Protein AF-A0A7C3BVQ9-F1 (afdb_monomer)

Secondary structure (DSSP, 8-state):
--HHHHHHHHHHHHHHHTTS-TTS-HHHHHHHHHHHHHHHHHHHHHHHHHHHHHHHHTT--EEEEEEETTEEEEEE-GGG--HHHHHHHHHHHHHHHHHHHHHHHHHHHHHTTTT-HHHHHHHHHHHHHHHHHHHHHHSSSTTSHHHHHHHHHHHHHHS-HHHHHHHHHHHHHHHHHHHHHHHHHHHHTS--HHHHHHHHHHHHHHHHHHHHHHHHHHS------SSSSSSSS------

Nearest PDB structures (foldseek):
  8vjl-assembly1_A  TM=6.176E-01  e=6.795E-04  Bacillus subtilis subsp. subtilis str. 168

Sequence (239 aa):
MHYTWLLAIVLITAAIITQFSTVYPLWQRAVLGAVGSALFFIAVIIREIVLAITSTRKGLKIRSITLFVFGGLHEVEPDSTTPSIELLQTILGQLFNLITAGIFTAVYFLLVNTGGILIDVLMQWLAFIWFMLTIAHFVPGFPLDAGRGFRALIWRFTGNYEKATRIAGWIGWTIGLIVTLGGVPLLVLTQEWFTGTFLIAVGLVLQNAATHGRRLVAHPKTAPEKQQAADCDTSPNAM

Structure (mmCIF, N/CA/C/O backbone):
data_AF-A0A7C3BVQ9-F1
#
_entry.id   AF-A0A7C3BVQ9-F1
#
loop_
_atom_site.group_PDB
_atom_site.id
_atom_site.type_symbol
_atom_site.label_atom_id
_atom_site.label_alt_id
_atom_site.label_comp_id
_atom_site.label_asym_id
_atom_site.label_entity_id
_atom_site.label_seq_id
_atom_site.pdbx_PDB_ins_code
_atom_site.Cartn_x
_atom_site.Cartn_y
_atom_site.Cartn_z
_atom_site.occupancy
_atom_site.B_iso_or_equiv
_atom_site.auth_seq_id
_atom_site.auth_comp_id
_atom_site.auth_asym_id
_atom_site.auth_atom_id
_atom_site.pdbx_PDB_model_num
ATOM 1 N N . MET A 1 1 ? 9.375 -17.391 7.683 1.00 52.16 1 MET A N 1
ATOM 2 C CA . MET A 1 1 ? 8.984 -16.667 6.454 1.00 52.16 1 MET A CA 1
ATOM 3 C C . MET A 1 1 ? 7.989 -17.534 5.699 1.00 52.16 1 MET A C 1
ATOM 5 O O . MET A 1 1 ? 8.357 -18.636 5.317 1.00 52.16 1 MET A O 1
ATOM 9 N N . HIS A 1 2 ? 6.729 -17.112 5.563 1.00 63.03 2 HIS A N 1
ATOM 10 C CA . HIS A 1 2 ? 5.746 -17.864 4.773 1.00 63.03 2 HIS A CA 1
ATOM 11 C C . HIS A 1 2 ? 6.091 -17.794 3.277 1.00 63.03 2 HIS A C 1
ATOM 13 O O . HIS A 1 2 ? 6.605 -16.780 2.805 1.00 63.03 2 HIS A O 1
ATOM 19 N N . TYR A 1 3 ? 5.759 -18.845 2.521 1.00 72.81 3 TYR A N 1
ATOM 20 C CA . TYR A 1 3 ? 5.954 -18.923 1.064 1.00 72.81 3 TYR A CA 1
ATOM 21 C C . TYR A 1 3 ? 5.330 -17.750 0.287 1.00 72.81 3 TYR A C 1
ATOM 23 O O . TYR A 1 3 ? 5.798 -17.394 -0.792 1.00 72.81 3 TYR A O 1
ATOM 31 N N . THR A 1 4 ? 4.320 -17.095 0.864 1.00 74.38 4 THR A N 1
ATOM 32 C CA . THR A 1 4 ? 3.709 -15.873 0.328 1.00 74.38 4 THR A CA 1
ATOM 33 C C . THR A 1 4 ? 4.710 -14.727 0.160 1.00 74.38 4 THR A C 1
ATOM 35 O O . THR A 1 4 ? 4.576 -13.955 -0.784 1.00 74.38 4 THR A O 1
ATOM 38 N N . TRP A 1 5 ? 5.743 -14.626 1.005 1.00 76.00 5 TRP A N 1
ATOM 39 C CA . TRP A 1 5 ? 6.740 -13.551 0.918 1.00 76.00 5 TRP A CA 1
ATOM 40 C C . TRP A 1 5 ? 7.629 -13.662 -0.323 1.00 76.00 5 TRP A C 1
ATOM 42 O O . TRP A 1 5 ? 7.865 -12.669 -1.007 1.00 76.00 5 TRP A O 1
ATOM 52 N N . LEU A 1 6 ? 8.048 -14.883 -0.669 1.00 82.06 6 LEU A N 1
ATOM 53 C CA . LEU A 1 6 ? 8.801 -15.133 -1.900 1.00 82.06 6 LEU A CA 1
ATOM 54 C C . LEU A 1 6 ? 7.960 -14.806 -3.136 1.00 82.06 6 LEU A C 1
ATOM 56 O O . LEU A 1 6 ? 8.446 -14.145 -4.050 1.00 82.06 6 LEU A O 1
ATOM 60 N N . LEU A 1 7 ? 6.684 -15.203 -3.131 1.00 84.19 7 LEU A N 1
ATOM 61 C CA . LEU A 1 7 ? 5.756 -14.871 -4.210 1.00 84.19 7 LEU A CA 1
ATOM 62 C C . LEU A 1 7 ? 5.629 -13.351 -4.390 1.00 84.19 7 LEU A C 1
ATOM 64 O O . LEU A 1 7 ? 5.674 -12.859 -5.513 1.00 84.19 7 LEU A O 1
ATOM 68 N N . ALA A 1 8 ? 5.522 -12.601 -3.295 1.00 83.50 8 ALA A N 1
ATOM 69 C CA . ALA A 1 8 ? 5.417 -11.149 -3.347 1.00 83.50 8 ALA A CA 1
ATOM 70 C C . ALA A 1 8 ? 6.660 -10.480 -3.935 1.00 83.50 8 ALA A C 1
ATOM 72 O O . ALA A 1 8 ? 6.529 -9.581 -4.759 1.00 83.50 8 ALA A O 1
ATOM 73 N N . ILE A 1 9 ? 7.856 -10.939 -3.562 1.00 87.56 9 ILE A N 1
ATOM 74 C CA . ILE A 1 9 ? 9.109 -10.437 -4.141 1.00 87.56 9 ILE A CA 1
ATOM 75 C C . ILE A 1 9 ? 9.147 -10.677 -5.639 1.00 87.56 9 ILE A C 1
ATOM 77 O O . ILE A 1 9 ? 9.480 -9.762 -6.390 1.00 87.56 9 ILE A O 1
ATOM 81 N N . VAL A 1 10 ? 8.786 -11.883 -6.078 1.00 90.19 10 VAL A N 1
ATOM 82 C CA . VAL A 1 10 ? 8.756 -12.220 -7.504 1.00 90.19 10 VAL A CA 1
ATOM 83 C C . VAL A 1 10 ? 7.764 -11.325 -8.244 1.00 90.19 10 VAL A C 1
ATOM 85 O O . VAL A 1 10 ? 8.115 -10.764 -9.278 1.00 90.19 10 VAL A O 1
ATOM 88 N N . LEU A 1 11 ? 6.561 -11.126 -7.698 1.00 88.44 11 LEU A N 1
ATOM 89 C CA . LEU A 1 11 ? 5.532 -10.286 -8.314 1.00 88.44 11 LEU A CA 1
ATOM 90 C C . LEU A 1 11 ? 5.930 -8.807 -8.371 1.00 88.44 11 LEU A C 1
ATOM 92 O O . LEU A 1 11 ? 5.781 -8.188 -9.420 1.00 88.44 11 LEU A O 1
ATOM 96 N N . ILE A 1 12 ? 6.465 -8.245 -7.285 1.00 89.44 12 ILE A N 1
ATOM 97 C CA . ILE A 1 12 ? 6.924 -6.849 -7.251 1.00 89.44 12 ILE A CA 1
ATOM 98 C C . ILE A 1 12 ? 8.112 -6.654 -8.193 1.00 89.44 12 ILE A C 1
ATOM 100 O O . ILE A 1 12 ? 8.113 -5.721 -8.991 1.00 89.44 12 ILE A O 1
ATOM 104 N N . THR A 1 13 ? 9.084 -7.566 -8.177 1.00 93.31 13 THR A N 1
ATOM 105 C CA . THR A 1 13 ? 10.221 -7.535 -9.107 1.00 93.31 13 THR A CA 1
ATOM 106 C C . THR A 1 13 ? 9.738 -7.577 -10.557 1.00 93.31 13 THR A C 1
ATOM 108 O O . THR A 1 13 ? 10.153 -6.745 -11.362 1.00 93.31 13 THR A O 1
ATOM 111 N N . ALA A 1 14 ? 8.816 -8.486 -10.890 1.00 91.81 14 ALA A N 1
ATOM 112 C CA . ALA A 1 14 ? 8.221 -8.574 -12.221 1.00 91.81 14 ALA A CA 1
ATOM 113 C C . ALA A 1 14 ? 7.476 -7.286 -12.609 1.00 91.81 14 ALA A C 1
ATOM 115 O O . ALA A 1 14 ? 7.667 -6.786 -13.715 1.00 91.81 14 ALA A O 1
ATOM 116 N N . ALA A 1 15 ? 6.697 -6.706 -11.692 1.00 89.31 15 ALA A N 1
ATOM 117 C CA . ALA A 1 15 ? 5.967 -5.459 -11.918 1.00 89.31 15 ALA A CA 1
ATOM 118 C C . ALA A 1 15 ? 6.890 -4.253 -12.157 1.00 89.31 15 ALA A C 1
ATOM 120 O O . ALA A 1 15 ? 6.536 -3.351 -12.913 1.00 89.31 15 ALA A O 1
ATOM 121 N N . ILE A 1 16 ? 8.074 -4.231 -11.539 1.00 92.56 16 ILE A N 1
ATOM 122 C CA . ILE A 1 16 ? 9.084 -3.193 -11.777 1.00 92.56 16 ILE A CA 1
ATOM 123 C C . ILE A 1 16 ? 9.783 -3.428 -13.122 1.00 92.56 16 ILE A C 1
ATOM 125 O O . ILE A 1 16 ? 9.988 -2.485 -13.883 1.00 92.56 16 ILE A O 1
ATOM 129 N N . ILE A 1 17 ? 10.094 -4.683 -13.471 1.00 93.00 17 ILE A N 1
ATOM 130 C CA . ILE A 1 17 ? 10.703 -5.035 -14.766 1.00 93.00 17 ILE A CA 1
ATOM 131 C C . ILE A 1 17 ? 9.858 -4.508 -15.934 1.00 93.00 17 ILE A C 1
ATOM 133 O O . ILE A 1 17 ? 10.424 -4.032 -16.924 1.00 93.00 17 ILE A O 1
ATOM 137 N N . THR A 1 18 ? 8.524 -4.561 -15.836 1.00 90.62 18 THR A N 1
ATOM 138 C CA . THR A 1 18 ? 7.616 -4.079 -16.893 1.00 90.62 18 THR A CA 1
ATOM 139 C C . THR A 1 18 ? 7.604 -2.560 -17.062 1.00 90.62 18 THR A C 1
ATOM 141 O O . THR A 1 18 ? 7.107 -2.095 -18.079 1.00 90.62 18 THR A O 1
ATOM 144 N N . GLN A 1 19 ? 8.150 -1.789 -16.116 1.00 91.44 19 GLN A N 1
ATOM 145 C CA . GLN A 1 19 ? 8.216 -0.322 -16.213 1.00 91.44 19 GLN A CA 1
ATOM 146 C C . GLN A 1 19 ? 9.354 0.155 -17.112 1.00 91.44 19 GLN A C 1
ATOM 148 O O . GLN A 1 19 ? 9.304 1.247 -17.670 1.00 91.44 19 GLN A O 1
ATOM 153 N N . PHE A 1 20 ? 10.397 -0.660 -17.257 1.00 90.88 20 PHE A N 1
ATOM 154 C CA . PHE A 1 20 ? 11.531 -0.328 -18.105 1.00 90.88 20 PHE A CA 1
ATOM 155 C C . PHE A 1 20 ? 11.238 -0.640 -19.570 1.00 90.88 20 PHE A C 1
ATOM 157 O O . PHE A 1 20 ? 10.705 -1.705 -19.896 1.00 90.88 20 PHE A O 1
ATOM 164 N N . SER A 1 21 ? 11.685 0.255 -20.454 1.00 88.69 21 SER A N 1
ATOM 165 C CA . SER A 1 21 ? 11.622 0.061 -21.904 1.00 88.69 21 SER A CA 1
ATOM 166 C C . SER A 1 21 ? 12.272 -1.258 -22.332 1.00 88.69 21 SER A C 1
ATOM 168 O O . SER A 1 21 ? 13.335 -1.642 -21.836 1.00 88.69 21 SER A O 1
ATOM 170 N N . THR A 1 22 ? 11.660 -1.937 -23.305 1.00 89.75 22 THR A N 1
ATOM 171 C CA . THR A 1 22 ? 12.172 -3.186 -23.893 1.00 89.75 22 THR A CA 1
ATOM 172 C C . THR A 1 22 ? 13.460 -2.997 -24.693 1.00 89.75 22 THR A C 1
ATOM 174 O O . THR A 1 22 ? 14.079 -3.988 -25.067 1.00 89.75 22 THR A O 1
ATOM 177 N N . VAL A 1 23 ? 13.880 -1.748 -24.926 1.00 91.19 23 VAL A N 1
ATOM 178 C CA . VAL A 1 23 ? 15.195 -1.411 -25.492 1.00 91.19 23 VAL A CA 1
ATOM 179 C C . VAL A 1 23 ? 16.328 -1.851 -24.557 1.00 91.19 23 VAL A C 1
ATOM 181 O O . VAL A 1 23 ? 17.404 -2.217 -25.027 1.00 91.19 23 VAL A O 1
ATOM 184 N N . TYR A 1 24 ? 16.096 -1.866 -23.239 1.00 90.06 24 TYR A N 1
ATOM 185 C CA . TYR A 1 24 ? 17.090 -2.339 -22.279 1.00 90.06 24 TYR A CA 1
ATOM 186 C C . TYR A 1 24 ? 17.109 -3.873 -22.194 1.00 90.06 24 TYR A C 1
ATOM 188 O O . TYR A 1 24 ? 16.044 -4.499 -22.098 1.00 90.06 24 TYR A O 1
ATOM 196 N N . PRO A 1 25 ? 18.303 -4.499 -22.149 1.00 93.88 25 PRO A N 1
ATOM 197 C CA . PRO A 1 25 ? 18.443 -5.936 -21.955 1.00 93.88 25 PRO A CA 1
ATOM 198 C C . PRO A 1 25 ? 17.696 -6.434 -20.714 1.00 93.88 25 PRO A C 1
ATOM 200 O O . PRO A 1 25 ? 17.704 -5.787 -19.663 1.00 93.88 25 PRO A O 1
ATOM 203 N N . LEU A 1 26 ? 17.116 -7.635 -20.804 1.00 93.06 26 LEU A N 1
ATOM 204 C CA . LEU A 1 26 ? 16.340 -8.229 -19.711 1.00 93.06 26 LEU A CA 1
ATOM 205 C C . LEU A 1 26 ? 17.127 -8.300 -18.395 1.00 93.06 26 LEU A C 1
ATOM 207 O O . LEU A 1 26 ? 16.560 -8.038 -17.340 1.00 93.06 26 LEU A O 1
ATOM 211 N N . TRP A 1 27 ? 18.426 -8.602 -18.443 1.00 93.50 27 TRP A N 1
ATOM 212 C CA . TRP A 1 27 ? 19.253 -8.701 -17.239 1.00 93.50 27 TRP A CA 1
ATOM 213 C C . TRP A 1 27 ? 19.384 -7.360 -16.500 1.00 93.50 27 TRP A C 1
ATOM 215 O O . TRP A 1 27 ? 19.331 -7.348 -15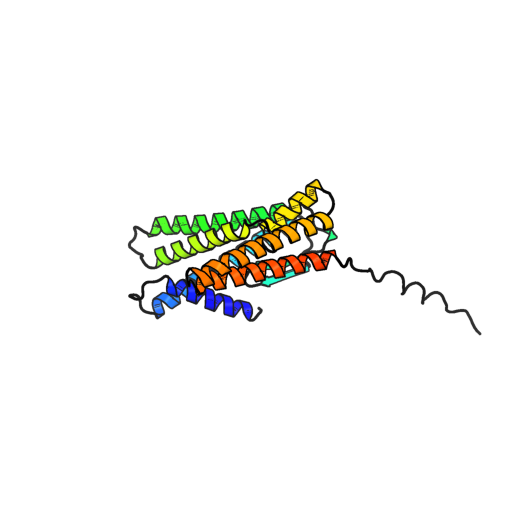.274 1.00 93.50 27 TRP A O 1
ATOM 225 N N . GLN A 1 28 ? 19.478 -6.227 -17.212 1.00 93.19 28 GLN A N 1
ATOM 226 C CA . GLN A 1 28 ? 19.539 -4.896 -16.586 1.00 93.19 28 GLN A CA 1
ATOM 227 C C . GLN A 1 28 ? 18.223 -4.573 -15.885 1.00 93.19 28 GLN A C 1
ATOM 229 O O . GLN A 1 28 ? 18.206 -4.167 -14.724 1.00 93.19 28 GLN A O 1
ATOM 234 N N . ARG A 1 29 ? 17.109 -4.828 -16.580 1.00 93.69 29 ARG A N 1
ATOM 235 C CA . ARG A 1 29 ? 15.756 -4.649 -16.042 1.00 93.69 29 ARG A CA 1
ATOM 236 C C . ARG A 1 29 ? 15.528 -5.543 -14.827 1.00 93.69 29 ARG A C 1
ATOM 238 O O . ARG A 1 29 ? 14.949 -5.091 -13.848 1.00 93.69 29 ARG A O 1
ATOM 245 N N . ALA A 1 30 ? 16.013 -6.784 -14.866 1.00 94.25 30 ALA A N 1
ATOM 246 C CA . ALA A 1 30 ? 15.905 -7.738 -13.768 1.00 94.25 30 ALA A CA 1
ATOM 247 C C . ALA A 1 30 ? 16.717 -7.309 -12.540 1.00 94.25 30 ALA A C 1
ATOM 249 O O . ALA A 1 30 ? 16.195 -7.356 -11.429 1.00 94.25 30 ALA A O 1
ATOM 250 N N . VAL A 1 31 ? 17.955 -6.836 -12.728 1.00 95.00 31 VAL A N 1
ATOM 251 C CA . VAL A 1 31 ? 18.784 -6.308 -11.633 1.00 95.00 31 VAL A CA 1
ATOM 252 C C . VAL A 1 31 ? 18.107 -5.101 -10.984 1.00 95.00 31 VAL A C 1
ATOM 254 O O . VAL A 1 31 ? 17.953 -5.071 -9.766 1.00 95.00 31 VAL A O 1
ATOM 257 N N . LEU A 1 32 ? 17.634 -4.137 -11.776 1.00 94.44 32 LEU A N 1
ATOM 258 C CA . LEU A 1 32 ? 16.944 -2.957 -11.246 1.00 94.44 32 LEU A CA 1
ATOM 259 C C . LEU A 1 32 ? 15.595 -3.292 -10.613 1.00 94.44 32 LEU A C 1
ATOM 261 O O . LEU A 1 32 ? 15.246 -2.715 -9.587 1.00 94.44 32 LEU A O 1
ATOM 265 N N . GLY A 1 33 ? 14.861 -4.251 -11.178 1.00 94.81 33 GLY A N 1
ATOM 266 C CA . GLY A 1 33 ? 13.640 -4.785 -10.585 1.00 94.81 33 GLY A CA 1
ATOM 267 C C . GLY A 1 33 ? 13.896 -5.405 -9.215 1.00 94.81 33 GLY A C 1
ATOM 268 O O . GLY A 1 33 ? 13.165 -5.122 -8.268 1.00 94.81 33 GLY A O 1
ATOM 269 N N . ALA A 1 34 ? 14.966 -6.191 -9.082 1.00 95.44 34 ALA A N 1
ATOM 270 C CA . ALA A 1 34 ? 15.356 -6.797 -7.814 1.00 95.44 34 ALA A CA 1
ATOM 271 C C . ALA A 1 34 ? 15.789 -5.739 -6.786 1.00 95.44 34 ALA A C 1
ATOM 273 O O . ALA A 1 34 ? 15.353 -5.791 -5.636 1.00 95.44 34 ALA A O 1
ATOM 274 N N . VAL A 1 35 ? 16.585 -4.744 -7.199 1.00 95.62 35 VAL A N 1
ATOM 275 C CA . VAL A 1 35 ? 16.983 -3.609 -6.345 1.00 95.62 35 VAL A CA 1
ATOM 276 C C . VAL A 1 35 ? 15.759 -2.812 -5.891 1.00 95.62 35 VAL A C 1
ATOM 278 O O . VAL A 1 35 ? 15.613 -2.527 -4.704 1.00 95.62 35 VAL A O 1
ATOM 281 N N . GLY A 1 36 ? 14.846 -2.497 -6.809 1.00 95.44 36 GLY A N 1
ATOM 282 C CA . GLY A 1 36 ? 13.602 -1.796 -6.511 1.00 95.44 36 GLY A CA 1
ATOM 283 C C . GLY A 1 36 ? 12.700 -2.558 -5.548 1.00 95.44 36 GLY A C 1
ATOM 284 O O . GLY A 1 36 ? 12.212 -1.989 -4.572 1.00 95.44 36 GLY A O 1
ATOM 285 N N . SER A 1 37 ? 12.534 -3.862 -5.772 1.00 94.00 37 SER A N 1
ATOM 286 C CA . SER A 1 37 ? 11.792 -4.738 -4.867 1.00 94.00 37 SER A CA 1
ATOM 287 C C . SER A 1 37 ? 12.441 -4.768 -3.483 1.00 94.00 37 SER A C 1
ATOM 289 O O . SER A 1 37 ? 11.747 -4.640 -2.477 1.00 94.00 37 SER A O 1
ATOM 291 N N . ALA A 1 38 ? 13.770 -4.873 -3.401 1.00 94.88 38 ALA A N 1
ATOM 292 C CA . ALA A 1 38 ? 14.483 -4.833 -2.128 1.00 94.88 38 ALA A CA 1
ATOM 293 C C . ALA A 1 38 ? 14.247 -3.508 -1.383 1.00 94.88 38 ALA A C 1
ATOM 295 O O . ALA A 1 38 ? 13.890 -3.535 -0.208 1.00 94.88 38 ALA A O 1
ATOM 296 N N . LEU A 1 39 ? 14.362 -2.361 -2.064 1.00 95.38 39 LEU A N 1
ATOM 297 C CA . LEU A 1 39 ? 14.074 -1.043 -1.484 1.00 95.38 39 LEU A CA 1
ATOM 298 C C . LEU A 1 39 ? 12.633 -0.942 -0.971 1.00 95.38 39 LEU A C 1
ATOM 300 O O . LEU A 1 39 ? 12.410 -0.460 0.140 1.00 95.38 39 LEU A O 1
ATOM 304 N N . PHE A 1 40 ? 11.666 -1.436 -1.747 1.00 94.00 40 PHE A N 1
ATOM 305 C CA . PHE A 1 40 ? 10.263 -1.483 -1.348 1.00 94.00 40 PHE A CA 1
ATOM 306 C C . PHE A 1 40 ? 10.072 -2.290 -0.057 1.00 94.00 40 PHE A C 1
ATOM 308 O O . PHE A 1 40 ? 9.518 -1.773 0.913 1.00 94.00 40 PHE A O 1
ATOM 315 N N . PHE A 1 41 ? 10.578 -3.526 0.003 1.00 91.00 41 PHE A N 1
ATOM 316 C CA . PHE A 1 41 ? 10.423 -4.373 1.189 1.00 91.00 41 PHE A CA 1
ATOM 317 C C . PHE A 1 41 ? 11.192 -3.854 2.402 1.00 91.00 41 PHE A C 1
ATOM 319 O O . PHE A 1 41 ? 10.681 -3.946 3.515 1.00 91.00 41 PHE A O 1
ATOM 326 N N . ILE A 1 42 ? 12.380 -3.274 2.212 1.00 93.00 42 ILE A N 1
ATOM 327 C CA . ILE A 1 42 ? 13.118 -2.613 3.294 1.00 93.00 42 ILE A CA 1
ATOM 328 C C . ILE A 1 42 ? 12.269 -1.483 3.880 1.00 93.00 42 ILE A C 1
ATOM 330 O O . ILE A 1 42 ? 12.104 -1.416 5.096 1.00 93.00 42 ILE A O 1
ATOM 334 N N . ALA A 1 43 ? 11.670 -0.635 3.044 1.00 93.38 43 ALA A N 1
ATOM 335 C CA . ALA A 1 43 ? 10.806 0.440 3.518 1.00 93.38 43 ALA A CA 1
ATOM 336 C C . ALA A 1 43 ? 9.525 -0.086 4.201 1.00 93.38 43 ALA A C 1
ATOM 338 O O . ALA A 1 43 ? 9.127 0.460 5.229 1.00 93.38 43 ALA A O 1
ATOM 339 N N . VAL A 1 44 ? 8.932 -1.189 3.725 1.00 90.12 44 VAL A N 1
ATOM 340 C CA . VAL A 1 44 ? 7.825 -1.875 4.425 1.00 90.12 44 VAL A CA 1
ATOM 341 C C . VAL A 1 44 ? 8.267 -2.379 5.802 1.00 90.12 44 VAL A C 1
ATOM 343 O O . VAL A 1 44 ? 7.571 -2.155 6.786 1.00 90.12 44 VAL A O 1
ATOM 346 N N . ILE A 1 45 ? 9.442 -3.000 5.914 1.00 88.94 45 ILE A N 1
ATOM 347 C CA . ILE A 1 45 ? 9.977 -3.470 7.201 1.00 88.94 45 ILE A CA 1
ATOM 348 C C . ILE A 1 45 ? 10.203 -2.292 8.154 1.00 88.94 45 ILE A C 1
ATOM 350 O O . ILE A 1 45 ? 9.813 -2.360 9.319 1.00 88.94 45 ILE A O 1
ATOM 354 N N . ILE A 1 46 ? 10.793 -1.196 7.669 1.00 91.56 46 ILE A N 1
ATOM 355 C CA . ILE A 1 46 ? 11.013 0.011 8.475 1.00 91.56 46 ILE A CA 1
ATOM 356 C C . ILE A 1 46 ? 9.673 0.577 8.968 1.00 91.56 46 ILE A C 1
ATOM 358 O O . ILE A 1 46 ? 9.574 0.923 10.146 1.00 91.56 46 ILE A O 1
ATOM 362 N N . ARG A 1 47 ? 8.633 0.618 8.120 1.00 89.88 47 ARG A N 1
ATOM 363 C CA . ARG A 1 47 ? 7.276 1.046 8.506 1.00 89.88 47 ARG A CA 1
ATOM 364 C C . ARG A 1 47 ? 6.766 0.253 9.705 1.00 89.88 47 ARG A C 1
ATOM 366 O O . ARG A 1 47 ? 6.366 0.839 10.710 1.00 89.88 47 ARG A O 1
ATOM 373 N N . GLU A 1 48 ? 6.826 -1.071 9.613 1.00 87.06 48 GLU A N 1
ATOM 374 C CA . GLU A 1 48 ? 6.345 -1.966 10.669 1.00 87.06 48 GLU A CA 1
ATOM 375 C C . GLU A 1 48 ? 7.170 -1.827 11.954 1.00 87.06 48 GLU A C 1
ATOM 377 O O . GLU A 1 48 ? 6.613 -1.819 13.051 1.00 87.06 48 GLU A O 1
ATOM 382 N N . ILE A 1 49 ? 8.489 -1.629 11.849 1.00 88.56 49 ILE A N 1
ATOM 383 C CA . ILE A 1 49 ? 9.356 -1.367 13.008 1.00 88.56 49 ILE A CA 1
ATOM 384 C C . ILE A 1 49 ? 8.963 -0.057 13.700 1.00 88.56 49 ILE A C 1
ATOM 386 O O . ILE A 1 49 ? 8.847 -0.025 14.926 1.00 88.56 49 ILE A O 1
ATOM 390 N N . VAL A 1 50 ? 8.726 1.019 12.945 1.00 90.00 50 VAL A N 1
ATOM 391 C CA . VAL A 1 50 ? 8.294 2.314 13.499 1.00 90.00 50 VAL A CA 1
ATOM 392 C C . VAL A 1 50 ? 6.962 2.166 14.240 1.00 90.00 50 VAL A C 1
ATOM 394 O O . VAL A 1 50 ? 6.817 2.664 15.365 1.00 90.00 50 VAL A O 1
ATOM 397 N N . LEU A 1 51 ? 6.007 1.438 13.659 1.00 87.31 51 LEU A N 1
ATOM 398 C CA . LEU A 1 51 ? 4.714 1.168 14.287 1.00 87.31 51 LEU A CA 1
ATOM 399 C C . LEU A 1 51 ? 4.862 0.299 15.542 1.00 87.31 51 LEU A C 1
ATOM 401 O O . LEU A 1 51 ? 4.294 0.633 16.586 1.00 87.31 51 LEU A O 1
ATOM 405 N N . ALA A 1 52 ? 5.668 -0.761 15.488 1.00 85.00 52 ALA A N 1
ATOM 406 C CA . ALA A 1 52 ? 5.920 -1.654 16.616 1.00 85.00 52 ALA A CA 1
ATOM 407 C C . ALA A 1 52 ? 6.590 -0.917 17.785 1.00 85.00 52 ALA A C 1
ATOM 409 O O . ALA A 1 52 ? 6.092 -0.965 18.909 1.00 85.00 52 ALA A O 1
ATOM 410 N N . ILE A 1 53 ? 7.656 -0.153 17.527 1.00 87.69 53 ILE A N 1
ATOM 411 C CA . ILE A 1 53 ? 8.337 0.659 18.547 1.00 87.69 53 ILE A CA 1
ATOM 412 C C . ILE A 1 53 ? 7.366 1.655 19.183 1.00 87.69 53 ILE A C 1
ATOM 414 O O . ILE A 1 53 ? 7.337 1.795 20.409 1.00 87.69 53 ILE A O 1
ATOM 418 N N . THR A 1 54 ? 6.554 2.341 18.374 1.00 86.94 54 THR A N 1
ATOM 419 C CA . THR A 1 54 ? 5.569 3.294 18.903 1.00 86.94 54 THR A CA 1
ATOM 420 C C . THR A 1 54 ? 4.545 2.609 19.804 1.00 86.94 54 THR A C 1
ATOM 422 O O . THR A 1 54 ? 4.185 3.143 20.851 1.00 86.94 54 THR A O 1
ATOM 425 N N . SER A 1 55 ? 4.114 1.411 19.424 1.00 83.62 55 SER A N 1
ATOM 426 C CA . SER A 1 55 ? 3.148 0.605 20.170 1.00 83.62 55 SER A CA 1
ATOM 427 C C . SER A 1 55 ? 3.690 0.191 21.535 1.00 83.62 55 SER A C 1
ATOM 429 O O . SER A 1 55 ? 3.046 0.443 22.554 1.00 83.62 55 SER A O 1
ATOM 431 N N . THR A 1 56 ? 4.908 -0.354 21.572 1.00 82.25 56 THR A N 1
ATOM 432 C CA . THR A 1 56 ? 5.567 -0.767 22.818 1.00 82.25 56 THR A CA 1
ATOM 433 C C . THR A 1 56 ? 5.800 0.426 23.744 1.00 82.25 56 THR A C 1
ATOM 435 O O . THR A 1 56 ? 5.540 0.344 24.941 1.00 82.25 56 THR A O 1
ATOM 438 N N . ARG A 1 57 ? 6.205 1.583 23.197 1.00 85.12 57 ARG A N 1
ATOM 439 C CA . ARG A 1 57 ? 6.371 2.829 23.974 1.00 85.12 57 ARG A CA 1
ATOM 440 C C . ARG A 1 57 ? 5.065 3.357 24.567 1.00 85.12 57 ARG A C 1
ATOM 442 O O . ARG A 1 57 ? 5.103 4.103 25.541 1.00 85.12 57 ARG A O 1
ATOM 449 N N . LYS A 1 58 ? 3.919 3.005 23.984 1.00 83.69 58 LYS A N 1
ATOM 450 C CA . LYS A 1 58 ? 2.585 3.359 24.487 1.00 83.69 58 LYS A CA 1
ATOM 451 C C . LYS A 1 58 ? 1.979 2.284 25.397 1.00 83.69 58 LYS A C 1
ATOM 453 O O . LYS A 1 58 ? 0.823 2.421 25.778 1.00 83.69 58 LYS A O 1
ATOM 458 N N . GLY A 1 59 ? 2.752 1.261 25.773 1.00 73.31 59 GLY A N 1
ATOM 459 C CA . GLY A 1 59 ? 2.341 0.238 26.737 1.00 73.31 59 GLY A CA 1
ATOM 460 C C . GLY A 1 59 ? 1.561 -0.936 26.142 1.00 73.31 59 GLY A C 1
ATOM 461 O O . GLY A 1 59 ? 1.028 -1.740 26.903 1.00 73.31 59 GLY A O 1
ATOM 462 N N . LEU A 1 60 ? 1.500 -1.072 24.809 1.00 74.06 60 LEU A N 1
ATOM 463 C CA . LEU A 1 60 ? 0.904 -2.257 24.188 1.00 74.06 60 LEU A CA 1
ATOM 464 C C . LEU A 1 60 ? 1.807 -3.477 24.398 1.00 74.06 60 LEU A C 1
ATOM 466 O O . LEU A 1 60 ? 2.971 -3.476 23.990 1.00 74.06 60 LEU A O 1
ATOM 470 N N . LYS A 1 61 ? 1.252 -4.541 24.987 1.00 61.91 61 LYS A N 1
ATOM 471 C CA . LYS A 1 61 ? 1.905 -5.853 25.049 1.00 61.91 61 LYS A CA 1
ATOM 472 C C . LYS A 1 61 ? 1.702 -6.559 23.708 1.00 61.91 61 LYS A C 1
ATOM 474 O O . LYS A 1 61 ? 0.622 -7.067 23.417 1.00 61.91 61 LYS A O 1
ATOM 479 N N . ILE A 1 62 ? 2.731 -6.544 22.863 1.00 60.41 62 ILE A N 1
ATOM 480 C CA . ILE A 1 62 ? 2.717 -7.241 21.570 1.00 60.41 62 ILE A CA 1
ATOM 481 C C . ILE A 1 62 ? 3.103 -8.702 21.815 1.00 60.41 62 ILE A C 1
ATOM 483 O O . ILE A 1 62 ? 4.219 -8.974 22.253 1.00 60.41 62 ILE A O 1
ATOM 487 N N . ARG A 1 63 ? 2.184 -9.639 21.544 1.00 52.91 63 ARG A N 1
ATOM 488 C CA . ARG A 1 63 ? 2.395 -11.077 21.789 1.00 52.91 63 ARG A CA 1
ATOM 489 C C . ARG A 1 63 ? 3.151 -11.754 20.642 1.00 52.91 63 ARG A C 1
ATOM 491 O O . ARG A 1 63 ? 3.946 -12.657 20.879 1.00 52.91 63 ARG A O 1
ATOM 498 N N . SER A 1 64 ? 2.938 -11.294 19.407 1.00 51.12 64 SER A N 1
ATOM 499 C CA . SER A 1 64 ? 3.654 -11.751 18.212 1.00 51.12 64 SER A CA 1
ATOM 500 C C . SER A 1 64 ? 3.640 -10.678 17.108 1.00 51.12 64 SER A C 1
ATOM 502 O O . SER A 1 64 ? 2.701 -9.883 17.003 1.00 51.12 64 SER A O 1
ATOM 504 N N . ILE A 1 65 ? 4.700 -10.632 16.290 1.00 51.31 65 ILE A N 1
ATOM 505 C CA . ILE A 1 65 ? 4.760 -9.841 15.051 1.00 51.31 65 ILE A CA 1
ATOM 506 C C . ILE A 1 65 ? 4.834 -10.841 13.901 1.00 51.31 65 ILE A C 1
ATOM 508 O O . ILE A 1 65 ? 5.897 -11.405 13.640 1.00 51.31 65 ILE A O 1
ATOM 512 N N . THR A 1 66 ? 3.715 -11.079 13.218 1.00 51.34 66 THR A N 1
ATOM 513 C CA . THR A 1 66 ? 3.725 -11.903 12.005 1.00 51.34 66 THR A CA 1
ATOM 514 C C . THR A 1 66 ? 3.735 -10.986 10.792 1.00 51.34 66 THR A C 1
ATOM 516 O O . THR A 1 66 ? 2.723 -10.369 10.468 1.00 51.34 66 THR A O 1
ATOM 519 N N . LEU A 1 67 ? 4.882 -10.880 10.116 1.00 49.97 67 LEU A N 1
ATOM 520 C CA . LEU A 1 67 ? 4.984 -10.141 8.857 1.00 49.97 67 LEU A CA 1
ATOM 521 C C . LEU A 1 67 ? 4.252 -10.912 7.749 1.00 49.97 67 LEU A C 1
ATOM 523 O O . LEU A 1 67 ? 4.724 -11.962 7.304 1.00 49.97 67 LEU A O 1
ATOM 527 N N . PHE A 1 68 ? 3.121 -10.383 7.284 1.00 56.25 68 PHE A N 1
ATOM 528 C CA . PHE A 1 68 ? 2.527 -10.784 6.013 1.00 56.25 68 PHE A CA 1
ATOM 529 C C . PHE A 1 68 ? 2.941 -9.808 4.909 1.00 56.25 68 PHE A C 1
ATOM 531 O O . PHE A 1 68 ? 3.334 -8.672 5.155 1.00 56.25 68 PHE A O 1
ATOM 538 N N . VAL A 1 69 ? 2.828 -10.269 3.664 1.00 48.72 69 VAL A N 1
ATOM 539 C CA . VAL A 1 69 ? 3.161 -9.529 2.433 1.00 48.72 69 VAL A CA 1
ATOM 540 C C . VAL A 1 69 ? 2.520 -8.138 2.351 1.00 48.72 69 VAL A C 1
ATOM 542 O O . VAL A 1 69 ? 3.101 -7.238 1.755 1.00 48.72 69 VAL A O 1
ATOM 545 N N . PHE A 1 70 ? 1.342 -7.967 2.951 1.00 52.34 70 PHE A N 1
ATOM 546 C CA . PHE A 1 70 ? 0.555 -6.733 2.914 1.00 52.34 70 PHE A CA 1
ATOM 547 C C . PHE A 1 70 ? 0.484 -6.013 4.274 1.00 52.34 70 PHE A C 1
ATOM 549 O O . PHE A 1 70 ? -0.360 -5.141 4.447 1.00 52.34 70 PHE A O 1
ATOM 556 N N . GLY A 1 71 ? 1.340 -6.378 5.236 1.00 55.97 71 GLY A N 1
ATOM 557 C CA . GLY A 1 71 ? 1.409 -5.739 6.554 1.00 55.97 71 GLY A CA 1
ATOM 558 C C . GLY A 1 71 ? 1.582 -6.726 7.709 1.00 55.97 71 GLY A C 1
ATOM 559 O O . GLY A 1 71 ? 1.282 -7.918 7.595 1.00 55.97 71 GLY A O 1
ATOM 560 N N . GLY A 1 72 ? 2.092 -6.228 8.834 1.00 53.62 72 GLY A N 1
ATOM 561 C CA . GLY A 1 72 ? 2.240 -6.993 10.069 1.00 53.62 72 GLY A CA 1
ATOM 562 C C . GLY A 1 72 ? 0.890 -7.288 10.728 1.00 53.62 72 GLY A C 1
ATOM 563 O O . GLY A 1 72 ? 0.187 -6.384 11.178 1.00 53.62 72 GLY A O 1
ATOM 564 N N . LEU A 1 73 ? 0.522 -8.565 10.851 1.00 51.69 73 LEU A N 1
ATOM 565 C CA . LEU A 1 73 ? -0.540 -8.974 11.768 1.00 51.69 73 LEU A CA 1
ATOM 566 C C . LEU A 1 73 ? 0.056 -8.985 13.179 1.00 51.69 73 LEU A C 1
ATOM 568 O O . LEU A 1 73 ? 0.785 -9.901 13.565 1.00 51.69 73 LEU A O 1
ATOM 572 N N . HIS A 1 74 ? -0.215 -7.911 13.920 1.00 51.25 74 HIS A N 1
ATOM 573 C CA . HIS A 1 74 ? 0.106 -7.807 15.337 1.00 51.25 74 HIS A CA 1
ATOM 574 C C . HIS A 1 74 ? -1.016 -8.440 16.152 1.00 51.25 74 HIS A C 1
ATOM 576 O O . HIS A 1 74 ? -2.142 -7.937 16.165 1.00 51.25 74 HIS A O 1
ATOM 582 N N . GLU A 1 75 ? -0.707 -9.521 16.859 1.00 51.12 75 GLU A N 1
ATOM 583 C CA . GLU A 1 75 ? -1.614 -10.065 17.861 1.00 51.12 75 GLU A CA 1
ATOM 584 C C . GLU A 1 75 ? -1.446 -9.239 19.143 1.00 51.12 75 GLU A C 1
ATOM 586 O O . GLU A 1 75 ? -0.456 -9.361 19.874 1.00 51.12 75 GLU A O 1
ATOM 591 N N . VAL A 1 76 ? -2.375 -8.304 19.344 1.00 57.47 76 VAL A N 1
ATOM 592 C CA . VAL A 1 76 ? -2.384 -7.382 20.485 1.00 57.47 76 VAL A CA 1
ATOM 593 C C . VAL A 1 76 ? -3.412 -7.861 21.501 1.00 57.47 76 VAL A C 1
ATOM 595 O O . VAL A 1 76 ? -4.524 -8.245 21.143 1.00 57.47 76 VAL A O 1
ATOM 598 N N . GLU A 1 77 ? -3.038 -7.830 22.776 1.00 56.09 77 GLU A N 1
ATOM 599 C CA . GLU A 1 77 ? -3.919 -8.199 23.881 1.00 56.09 77 GLU A CA 1
ATOM 600 C C . GLU A 1 77 ? -5.070 -7.169 23.990 1.00 56.09 77 GLU A C 1
ATOM 602 O O . GLU A 1 77 ? -4.776 -5.976 24.155 1.00 56.09 77 GLU A O 1
ATOM 607 N N . PRO A 1 78 ? -6.355 -7.581 23.875 1.00 55.97 78 PRO A N 1
ATOM 608 C CA . PRO A 1 78 ? -7.500 -6.665 23.768 1.00 55.97 78 PRO A CA 1
ATOM 609 C C . PRO A 1 78 ? -7.555 -5.603 24.875 1.00 55.97 78 PRO A C 1
ATOM 611 O O . PRO A 1 78 ? -7.811 -4.432 24.590 1.00 55.97 78 PRO A O 1
ATOM 614 N N . ASP A 1 79 ? -7.207 -5.995 26.103 1.00 54.41 79 ASP A N 1
ATOM 615 C CA . ASP A 1 79 ? -7.277 -5.157 27.308 1.00 54.41 79 ASP A CA 1
ATOM 616 C C . ASP A 1 79 ? -6.212 -4.050 27.371 1.00 54.41 79 ASP A C 1
ATOM 618 O O . ASP A 1 79 ? -6.308 -3.142 28.192 1.00 54.41 79 ASP A O 1
ATOM 622 N N . SER A 1 80 ? -5.194 -4.091 26.504 1.00 59.53 80 SER A N 1
ATOM 623 C CA . SER A 1 80 ? -4.140 -3.062 26.459 1.00 59.53 80 SER A CA 1
ATOM 624 C C . SER A 1 80 ? -4.422 -1.937 25.458 1.00 59.53 80 SER A C 1
ATOM 626 O O . SER A 1 80 ? -3.723 -0.922 25.441 1.00 59.53 80 SER A O 1
ATOM 628 N N . THR A 1 81 ? -5.437 -2.096 24.604 1.00 71.12 81 THR A N 1
ATOM 629 C CA . THR A 1 81 ? -5.697 -1.168 23.498 1.00 71.12 81 THR A CA 1
ATOM 630 C C . THR A 1 81 ? -6.530 0.032 23.944 1.00 71.12 81 THR A C 1
ATOM 632 O O . THR A 1 81 ? -7.431 -0.081 24.767 1.00 71.12 81 THR A O 1
ATOM 635 N N . THR A 1 82 ? -6.244 1.213 23.390 1.00 82.38 82 THR A N 1
ATOM 636 C CA . THR A 1 82 ? -7.069 2.416 23.582 1.00 82.38 82 THR A CA 1
ATOM 637 C C . THR A 1 82 ? -7.362 3.067 22.231 1.00 82.38 82 THR A C 1
ATOM 639 O O . THR A 1 82 ? -6.534 2.954 21.316 1.00 82.38 82 THR A O 1
ATOM 642 N N . PRO A 1 83 ? -8.487 3.796 22.079 1.00 83.25 83 PRO A N 1
ATOM 643 C CA . PRO A 1 83 ? -8.833 4.407 20.797 1.00 83.25 83 PRO A CA 1
ATOM 644 C C . PRO A 1 83 ? -7.751 5.387 20.320 1.00 83.25 83 PRO A C 1
ATOM 646 O O . PRO A 1 83 ? -7.446 5.479 19.134 1.00 83.25 83 PRO A O 1
ATOM 649 N N . SER A 1 84 ? -7.106 6.088 21.253 1.00 87.00 84 SER A N 1
ATOM 650 C CA . SER A 1 84 ? -6.011 7.011 20.948 1.00 87.00 84 SER A CA 1
ATOM 651 C C . SER A 1 84 ? -4.792 6.308 20.345 1.00 87.00 84 SER A C 1
ATOM 653 O O . SER A 1 84 ? -4.166 6.858 19.442 1.00 87.00 84 SER A O 1
ATOM 655 N N . ILE A 1 85 ? -4.450 5.103 20.819 1.00 85.62 85 ILE A N 1
ATOM 656 C CA . ILE A 1 85 ? -3.306 4.344 20.295 1.00 85.62 85 ILE A CA 1
ATOM 657 C C . ILE A 1 85 ? -3.603 3.829 18.882 1.00 85.62 85 ILE A C 1
ATOM 659 O O . ILE A 1 85 ? -2.754 3.952 18.004 1.00 85.62 85 ILE A O 1
ATOM 663 N N . GLU A 1 86 ? -4.810 3.319 18.629 1.00 85.19 86 GLU A N 1
ATOM 664 C CA . GLU A 1 86 ? -5.200 2.852 17.291 1.00 85.19 86 GLU A CA 1
ATOM 665 C C . GLU A 1 86 ? -5.238 3.988 16.258 1.00 85.19 86 GLU A C 1
ATOM 667 O O . GLU A 1 86 ? -4.786 3.827 15.119 1.00 85.19 86 GLU A O 1
ATOM 672 N N . LEU A 1 87 ? -5.740 5.160 16.659 1.00 86.62 87 LEU A N 1
ATOM 673 C CA . LEU A 1 87 ? -5.741 6.344 15.805 1.00 86.62 87 LEU A CA 1
ATOM 674 C C . LEU A 1 87 ? -4.310 6.820 15.522 1.00 86.62 87 LEU A C 1
ATOM 676 O O . LEU A 1 87 ? -3.983 7.137 14.380 1.00 86.62 87 LEU A O 1
ATOM 680 N N . LEU A 1 88 ? -3.440 6.815 16.538 1.00 89.00 88 LEU A N 1
ATOM 681 C CA . LEU A 1 88 ? -2.028 7.160 16.384 1.00 89.00 88 LEU A CA 1
ATOM 682 C C . LEU A 1 88 ? -1.314 6.214 15.408 1.00 89.00 88 LEU A C 1
ATOM 684 O O . LEU A 1 88 ? -0.607 6.691 14.527 1.00 89.00 88 LEU A O 1
ATOM 688 N N . GLN A 1 89 ? -1.517 4.898 15.529 1.00 86.88 89 GLN A N 1
ATOM 689 C CA . GLN A 1 89 ? -0.950 3.915 14.598 1.00 86.88 89 GLN A CA 1
ATOM 690 C C . GLN A 1 89 ? -1.409 4.168 13.161 1.00 86.88 89 GLN A C 1
ATOM 692 O O . GLN A 1 89 ? -0.592 4.150 12.245 1.00 86.88 89 GLN A O 1
ATOM 697 N N . THR A 1 90 ? -2.697 4.462 12.977 1.00 88.00 90 THR A N 1
ATOM 698 C CA . THR A 1 90 ? -3.265 4.774 11.661 1.00 88.00 90 THR A CA 1
ATOM 699 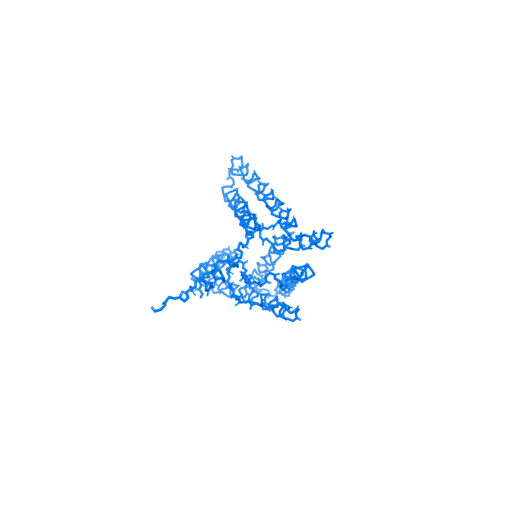C C . THR A 1 90 ? -2.598 6.008 11.051 1.00 88.00 90 THR A C 1
ATOM 701 O O . THR A 1 90 ? -2.150 5.974 9.907 1.00 88.00 90 THR A O 1
ATOM 704 N N . ILE A 1 91 ? -2.482 7.093 11.822 1.00 90.69 91 ILE A N 1
ATOM 705 C CA . ILE A 1 91 ? -1.860 8.343 11.362 1.00 90.69 91 ILE A CA 1
ATOM 706 C C . ILE A 1 91 ? -0.376 8.129 11.049 1.00 90.69 91 ILE A C 1
ATOM 708 O O . ILE A 1 91 ? 0.099 8.584 10.012 1.00 90.69 91 ILE A O 1
ATOM 712 N N . LEU A 1 92 ? 0.355 7.413 11.906 1.00 91.69 92 LEU A N 1
ATOM 713 C CA . LEU A 1 92 ? 1.773 7.118 11.688 1.00 91.69 92 LEU A CA 1
ATOM 714 C C . LEU A 1 92 ? 1.999 6.253 10.453 1.00 91.69 92 LEU A C 1
ATOM 716 O O . LEU A 1 92 ? 2.909 6.534 9.678 1.00 91.69 92 LEU A O 1
ATOM 720 N N . GLY A 1 93 ? 1.159 5.239 10.245 1.00 89.31 93 GLY A N 1
ATOM 721 C CA . GLY A 1 93 ? 1.230 4.378 9.071 1.00 89.31 93 GLY A CA 1
ATOM 722 C C . GLY A 1 93 ? 1.041 5.166 7.777 1.00 89.31 93 GLY A C 1
ATOM 723 O O . GLY A 1 93 ? 1.726 4.880 6.796 1.00 89.31 93 GLY A O 1
ATOM 724 N N . GLN A 1 94 ? 0.155 6.165 7.785 1.00 91.00 94 GLN A N 1
ATOM 725 C CA . GLN A 1 94 ? -0.083 7.042 6.639 1.00 91.00 94 GLN A CA 1
ATOM 726 C C . GLN A 1 94 ? 1.025 8.059 6.423 1.00 91.00 94 GLN A C 1
ATOM 728 O O . GLN A 1 94 ? 1.483 8.254 5.298 1.00 91.00 94 GLN A O 1
ATOM 733 N N . LEU A 1 95 ? 1.485 8.682 7.505 1.00 94.25 95 LEU A N 1
ATOM 734 C CA . LEU A 1 95 ? 2.574 9.642 7.444 1.00 94.25 95 LEU A CA 1
ATOM 735 C C . LEU A 1 95 ? 3.855 8.976 6.934 1.00 94.25 95 LEU A C 1
ATOM 737 O O . LEU A 1 95 ? 4.556 9.568 6.122 1.00 94.25 95 LEU A O 1
ATOM 741 N N . PHE A 1 96 ? 4.125 7.733 7.344 1.00 94.81 96 PHE A N 1
ATOM 742 C CA . PHE A 1 96 ? 5.249 6.962 6.827 1.00 94.81 96 PHE A CA 1
ATOM 743 C C . PHE A 1 96 ? 5.142 6.765 5.313 1.00 94.81 96 PHE A C 1
ATOM 745 O O . PHE A 1 96 ? 6.075 7.118 4.598 1.00 94.81 96 PHE A O 1
ATOM 752 N N . ASN A 1 97 ? 3.996 6.281 4.815 1.00 93.44 97 ASN A N 1
ATOM 753 C CA . ASN A 1 97 ? 3.810 6.067 3.377 1.00 93.44 97 ASN A CA 1
ATOM 754 C C . ASN A 1 97 ? 4.012 7.362 2.579 1.00 93.44 97 ASN A C 1
ATOM 756 O O . ASN A 1 97 ? 4.699 7.357 1.557 1.00 93.44 97 ASN A O 1
ATOM 760 N N . LEU A 1 98 ? 3.460 8.473 3.075 1.00 95.31 98 LEU A N 1
ATOM 761 C CA . LEU A 1 98 ? 3.554 9.775 2.424 1.00 95.31 98 LEU A CA 1
ATOM 762 C C . LEU A 1 98 ? 4.983 10.337 2.446 1.00 95.31 98 LEU A C 1
ATOM 764 O O . LEU A 1 98 ? 5.448 10.854 1.432 1.00 95.31 98 LEU A O 1
ATOM 768 N N . ILE A 1 99 ? 5.700 10.211 3.568 1.00 97.25 99 ILE A N 1
ATOM 769 C CA . ILE A 1 99 ? 7.109 10.617 3.675 1.00 97.25 99 ILE A CA 1
ATOM 770 C C . ILE A 1 99 ? 7.969 9.779 2.730 1.00 97.25 99 ILE A C 1
ATOM 772 O O . ILE A 1 99 ? 8.780 10.335 1.997 1.00 97.25 99 ILE A O 1
ATOM 776 N N . THR A 1 100 ? 7.785 8.458 2.705 1.00 96.56 100 THR A N 1
ATOM 777 C CA . THR A 1 100 ? 8.533 7.569 1.810 1.00 96.56 100 THR A CA 1
ATOM 778 C C . THR A 1 100 ? 8.263 7.895 0.342 1.00 96.56 100 THR A C 1
ATOM 780 O O . THR A 1 100 ? 9.212 7.990 -0.436 1.00 96.56 100 THR A O 1
ATOM 783 N N . ALA A 1 101 ? 7.003 8.151 -0.031 1.00 96.81 101 ALA A N 1
ATOM 784 C CA . ALA A 1 101 ? 6.658 8.634 -1.366 1.00 96.81 101 ALA A CA 1
ATOM 785 C C . ALA A 1 101 ? 7.383 9.952 -1.686 1.00 96.81 101 ALA A C 1
ATOM 787 O O . ALA A 1 101 ? 8.042 10.050 -2.717 1.00 96.81 101 ALA A O 1
ATOM 788 N N . GLY A 1 102 ? 7.342 10.926 -0.770 1.00 97.31 102 GLY A N 1
ATOM 789 C CA . GLY A 1 102 ? 8.013 12.218 -0.920 1.00 97.31 102 GLY A CA 1
ATOM 790 C C . GLY A 1 102 ? 9.534 12.111 -1.063 1.00 97.31 102 GLY A C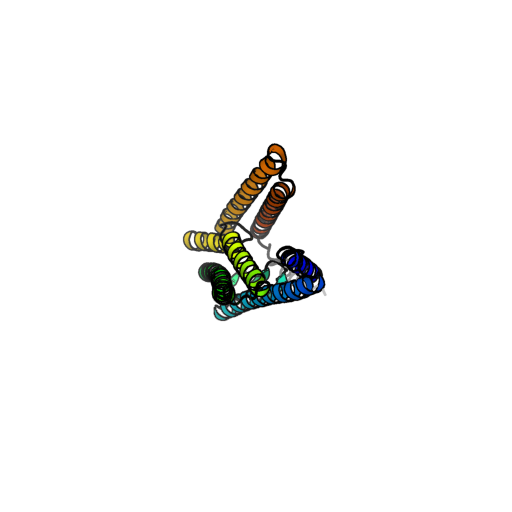 1
ATOM 791 O O . GLY A 1 102 ? 10.114 12.816 -1.886 1.00 97.31 102 GLY A O 1
ATOM 792 N N . ILE A 1 103 ? 10.181 11.200 -0.329 1.00 97.50 103 ILE A N 1
ATOM 793 C CA . ILE A 1 103 ? 11.620 10.924 -0.460 1.00 97.50 103 ILE A CA 1
ATOM 794 C C . ILE A 1 103 ? 11.930 10.404 -1.865 1.00 97.50 103 ILE A C 1
ATOM 796 O O . ILE A 1 103 ? 12.805 10.952 -2.533 1.00 97.50 103 ILE A O 1
ATOM 800 N N . PHE A 1 104 ? 11.203 9.393 -2.349 1.00 96.94 104 PHE A N 1
ATOM 801 C CA . PHE A 1 104 ? 11.426 8.866 -3.698 1.00 96.94 104 PHE A CA 1
ATOM 802 C C . PHE A 1 104 ? 11.121 9.903 -4.786 1.00 96.94 104 PHE A C 1
ATOM 804 O O . PHE A 1 104 ? 11.867 9.996 -5.758 1.00 96.94 104 PHE A O 1
ATOM 811 N N . THR A 1 105 ? 10.096 10.741 -4.601 1.00 96.88 105 THR A N 1
ATOM 812 C CA . THR A 1 105 ? 9.800 11.868 -5.495 1.00 96.88 105 THR A CA 1
ATOM 813 C C . THR A 1 105 ? 10.934 12.893 -5.516 1.00 96.88 105 THR A C 1
ATOM 815 O O . THR A 1 105 ? 11.327 13.348 -6.588 1.00 96.88 105 THR A O 1
ATOM 818 N N . ALA A 1 106 ? 11.490 13.250 -4.357 1.00 96.38 10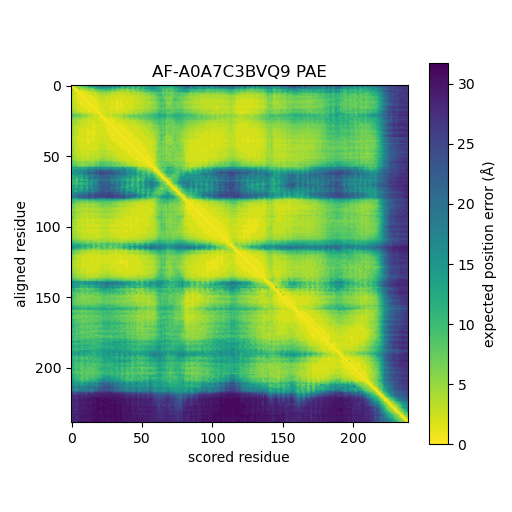6 ALA A N 1
ATOM 819 C CA . ALA A 1 106 ? 12.609 14.183 -4.278 1.00 96.38 106 ALA A CA 1
ATOM 820 C C . ALA A 1 106 ? 13.849 13.624 -4.991 1.00 96.38 106 ALA A C 1
ATOM 822 O O . ALA A 1 106 ? 14.456 14.319 -5.802 1.00 96.38 106 ALA A O 1
ATOM 823 N N . VAL A 1 107 ? 14.183 12.351 -4.754 1.00 94.88 107 VAL A N 1
ATOM 824 C CA . VAL A 1 107 ? 15.300 11.677 -5.435 1.00 94.88 107 VAL A CA 1
ATOM 825 C C . VAL A 1 107 ? 15.056 11.601 -6.946 1.00 94.88 107 VAL A C 1
ATOM 827 O O . VAL A 1 107 ? 15.971 11.871 -7.719 1.00 94.88 107 VAL A O 1
ATOM 830 N N . TYR A 1 108 ? 13.827 11.316 -7.384 1.00 94.38 108 TYR A N 1
ATOM 831 C CA . TYR A 1 108 ? 13.451 11.355 -8.799 1.00 94.38 108 TYR A CA 1
ATOM 832 C C . TYR A 1 108 ? 13.737 12.724 -9.436 1.00 94.38 108 TYR A C 1
ATOM 834 O O . TYR A 1 108 ? 14.417 12.790 -10.460 1.00 94.38 108 TYR A O 1
ATOM 842 N N . PHE A 1 109 ? 13.299 13.825 -8.815 1.00 93.88 109 PHE A N 1
ATOM 843 C CA . PHE A 1 109 ? 13.530 15.172 -9.352 1.00 93.88 109 PHE A CA 1
ATOM 844 C C . PHE A 1 109 ? 15.009 15.570 -9.398 1.00 93.88 109 PHE A C 1
ATOM 846 O O . PHE A 1 109 ? 15.406 16.333 -10.277 1.00 93.88 109 PHE A O 1
ATOM 853 N N . LEU A 1 110 ? 15.835 15.040 -8.492 1.00 92.31 110 LEU A N 1
ATOM 854 C CA . LEU A 1 110 ? 17.285 15.240 -8.536 1.00 92.31 110 LEU A CA 1
ATOM 855 C C . LEU A 1 110 ? 17.943 14.479 -9.694 1.00 92.31 110 LEU A C 1
ATOM 857 O O . LEU A 1 110 ? 18.964 14.926 -10.210 1.00 92.31 110 LEU A O 1
ATOM 861 N N . LEU A 1 111 ? 17.373 13.345 -10.107 1.00 90.19 111 LEU A N 1
ATOM 862 C CA . LEU A 1 111 ? 17.976 12.450 -11.095 1.00 90.19 111 LEU A CA 1
ATOM 863 C C . LEU A 1 111 ? 17.480 12.674 -12.523 1.00 90.19 111 LEU A C 1
ATOM 865 O O . LEU A 1 111 ? 18.261 12.468 -13.452 1.00 90.19 111 LEU A O 1
ATOM 869 N N . VAL A 1 112 ? 16.240 13.134 -12.717 1.00 88.06 112 VAL A N 1
ATOM 870 C CA . VAL A 1 112 ? 15.600 13.245 -14.045 1.00 88.06 112 VAL A CA 1
ATOM 871 C C . VAL A 1 112 ? 16.414 14.077 -15.051 1.00 88.06 112 VAL A C 1
ATOM 873 O O . VAL A 1 112 ? 16.411 13.795 -16.244 1.00 88.06 112 VAL A O 1
ATOM 876 N N . ASN A 1 113 ? 17.196 15.054 -14.578 1.00 86.75 113 ASN A N 1
ATOM 877 C CA . ASN A 1 113 ? 18.030 15.915 -15.428 1.00 86.75 113 ASN A CA 1
ATOM 878 C C . ASN A 1 113 ? 19.489 15.444 -15.573 1.00 86.75 113 ASN A C 1
ATOM 880 O O . ASN A 1 113 ? 20.283 16.102 -16.239 1.00 86.75 113 ASN A O 1
ATOM 884 N N . THR A 1 114 ? 19.870 14.328 -14.949 1.00 85.44 114 THR A N 1
ATOM 885 C CA . THR A 1 114 ? 21.261 13.829 -14.947 1.00 85.44 114 THR A CA 1
ATOM 886 C C . THR A 1 114 ? 21.543 12.800 -16.048 1.00 85.44 114 THR A C 1
ATOM 888 O O . THR A 1 114 ? 22.671 12.334 -16.180 1.00 85.44 114 THR A O 1
ATOM 891 N N . GLY A 1 115 ? 20.534 12.439 -16.852 1.00 77.06 115 GLY A N 1
ATOM 892 C CA . GLY A 1 115 ? 20.649 11.454 -17.938 1.00 77.06 115 GLY A CA 1
ATOM 893 C C . GLY A 1 115 ? 20.566 9.988 -17.487 1.00 77.06 115 GLY A C 1
ATOM 894 O O . GLY A 1 115 ? 20.670 9.081 -18.312 1.00 77.06 115 GLY A O 1
ATOM 895 N N . GLY A 1 116 ? 20.351 9.731 -16.193 1.00 80.12 116 GLY A N 1
ATOM 896 C CA . GLY A 1 116 ? 20.193 8.394 -15.618 1.00 80.12 116 GLY A CA 1
ATOM 897 C C . GLY A 1 116 ? 18.799 7.782 -15.815 1.00 80.12 116 GLY A C 1
ATOM 898 O O . GLY A 1 116 ? 18.164 7.460 -14.814 1.00 80.12 116 GLY A O 1
ATOM 899 N N . ILE A 1 117 ? 18.379 7.567 -17.072 1.00 80.75 117 ILE A N 1
ATOM 900 C CA . ILE A 1 117 ? 17.020 7.135 -17.510 1.00 80.75 117 ILE A CA 1
ATOM 901 C C . ILE A 1 117 ? 16.516 5.821 -16.860 1.00 80.75 117 ILE A C 1
ATOM 903 O O . ILE A 1 117 ? 15.341 5.471 -16.929 1.00 80.75 117 ILE A O 1
ATOM 907 N N . LEU A 1 118 ? 17.392 5.016 -16.256 1.00 86.81 118 LEU A N 1
ATOM 908 C CA . LEU A 1 118 ? 16.955 3.804 -15.555 1.00 86.81 118 LEU A CA 1
ATOM 909 C C . LEU A 1 118 ? 16.696 4.063 -14.067 1.00 86.81 118 LEU A C 1
ATOM 911 O O . LEU A 1 118 ? 15.842 3.419 -13.462 1.00 86.81 118 LEU A O 1
ATOM 915 N N . ILE A 1 119 ? 17.450 4.968 -13.444 1.00 88.81 119 ILE A N 1
ATOM 916 C CA . ILE A 1 119 ? 17.327 5.205 -12.003 1.00 88.81 119 ILE A CA 1
ATOM 917 C C . ILE A 1 119 ? 16.131 6.119 -11.736 1.00 88.81 119 ILE A C 1
ATOM 919 O O . ILE A 1 119 ? 15.383 5.870 -10.796 1.00 88.81 119 ILE A O 1
ATOM 923 N N . ASP A 1 120 ? 15.901 7.127 -12.575 1.00 90.50 120 ASP A N 1
ATOM 924 C CA . ASP A 1 120 ? 14.719 7.987 -12.489 1.00 90.50 120 ASP A CA 1
ATOM 925 C C . ASP A 1 120 ? 13.409 7.189 -12.651 1.00 90.50 120 ASP A C 1
ATOM 927 O O . ASP A 1 120 ? 12.533 7.324 -11.802 1.00 90.50 120 ASP A O 1
ATOM 931 N N . VAL A 1 121 ? 13.298 6.279 -13.627 1.00 91.38 121 VAL A N 1
ATOM 932 C CA . VAL A 1 121 ? 12.130 5.397 -13.818 1.00 91.38 121 VAL A CA 1
ATOM 933 C C . VAL A 1 121 ? 11.882 4.547 -12.574 1.00 91.38 121 VAL A C 1
ATOM 935 O O . VAL A 1 121 ? 10.743 4.417 -12.118 1.00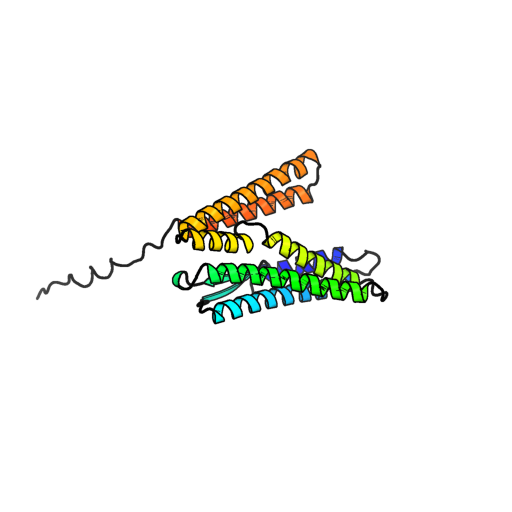 91.38 121 VAL A O 1
ATOM 938 N N . LEU A 1 122 ? 12.946 4.006 -11.973 1.00 94.44 122 LEU A N 1
ATOM 939 C CA . LEU A 1 122 ? 12.831 3.239 -10.737 1.00 94.44 122 LEU A CA 1
ATOM 940 C C . LEU A 1 122 ? 12.321 4.103 -9.572 1.00 94.44 122 LEU A C 1
ATOM 942 O O . LEU A 1 122 ? 11.408 3.693 -8.854 1.00 94.44 122 LEU A O 1
ATOM 946 N N . MET A 1 123 ? 12.895 5.295 -9.381 1.00 95.62 123 MET A N 1
ATOM 947 C CA . MET A 1 123 ? 12.488 6.216 -8.314 1.00 95.62 123 MET A CA 1
ATOM 948 C C . MET A 1 123 ? 11.061 6.728 -8.519 1.00 95.62 123 MET A C 1
ATOM 950 O O . MET A 1 123 ? 10.302 6.820 -7.556 1.00 95.62 123 MET A O 1
ATOM 954 N N . GLN A 1 124 ? 10.665 7.000 -9.763 1.00 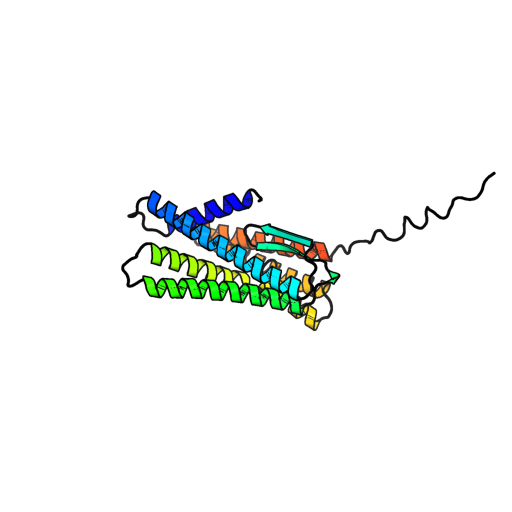94.56 124 GLN A N 1
ATOM 955 C CA . GLN A 1 124 ? 9.310 7.402 -10.120 1.00 94.56 124 GLN A CA 1
ATOM 956 C C . GLN A 1 124 ? 8.302 6.303 -9.781 1.00 94.56 124 GLN A C 1
ATOM 958 O O . GLN A 1 124 ? 7.272 6.583 -9.167 1.00 94.56 124 GLN A O 1
ATOM 963 N N . TRP A 1 125 ? 8.604 5.050 -10.133 1.00 94.25 125 TRP A N 1
ATOM 964 C CA . TRP A 1 125 ? 7.736 3.925 -9.801 1.00 94.25 125 TRP A CA 1
ATOM 965 C C . TRP A 1 125 ? 7.632 3.708 -8.287 1.00 94.25 125 TRP A C 1
ATOM 967 O O . TRP A 1 125 ? 6.531 3.507 -7.774 1.00 94.25 125 TRP A O 1
ATOM 977 N N . LEU A 1 126 ? 8.748 3.811 -7.551 1.00 95.81 126 LEU A N 1
ATOM 978 C CA . LEU A 1 126 ? 8.749 3.726 -6.086 1.00 95.81 126 LEU A CA 1
ATOM 979 C C . LEU A 1 126 ? 7.918 4.855 -5.458 1.00 95.81 126 LEU A C 1
ATOM 981 O O . LEU A 1 126 ? 7.081 4.600 -4.594 1.00 95.81 126 LEU A O 1
ATOM 985 N N . ALA A 1 127 ? 8.073 6.093 -5.923 1.00 96.25 127 ALA A N 1
ATOM 986 C CA . ALA A 1 127 ? 7.245 7.209 -5.476 1.00 96.25 127 ALA A CA 1
ATOM 987 C C . ALA A 1 127 ? 5.754 6.946 -5.734 1.00 96.25 127 ALA A C 1
ATOM 989 O O . ALA A 1 127 ? 4.925 7.103 -4.835 1.00 96.25 127 ALA A O 1
ATOM 990 N N . PHE A 1 128 ? 5.423 6.489 -6.945 1.00 94.06 128 PHE A N 1
ATOM 991 C CA . PHE A 1 128 ? 4.058 6.178 -7.346 1.00 94.06 128 PHE A CA 1
ATOM 992 C C . PHE A 1 128 ? 3.441 5.082 -6.476 1.00 94.06 128 PHE A C 1
ATOM 994 O O . PHE A 1 128 ? 2.346 5.280 -5.952 1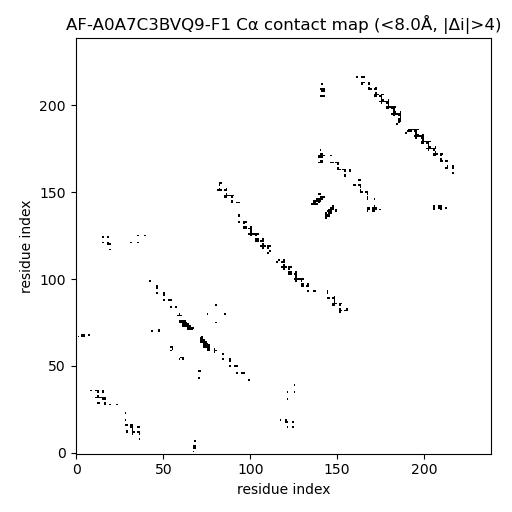.00 94.06 128 PHE A O 1
ATOM 1001 N N . ILE A 1 129 ? 4.124 3.951 -6.270 1.00 91.44 129 ILE A N 1
ATOM 1002 C CA . ILE A 1 129 ? 3.553 2.840 -5.501 1.00 91.44 129 ILE A CA 1
ATOM 1003 C C . ILE A 1 129 ? 3.350 3.221 -4.031 1.00 91.44 129 ILE A C 1
ATOM 1005 O O . ILE A 1 129 ? 2.306 2.906 -3.470 1.00 91.44 129 ILE A O 1
ATOM 1009 N N . TRP A 1 130 ? 4.276 3.962 -3.412 1.00 94.06 130 TRP A N 1
ATOM 1010 C CA . TRP A 1 130 ? 4.122 4.431 -2.028 1.00 94.06 130 TRP A CA 1
ATOM 1011 C C . TRP A 1 130 ? 2.999 5.466 -1.880 1.00 94.06 130 TRP A C 1
ATOM 1013 O O . TRP A 1 130 ? 2.241 5.447 -0.904 1.00 94.06 130 TRP A O 1
ATOM 1023 N N . PHE A 1 131 ? 2.819 6.326 -2.881 1.00 93.62 131 PHE A N 1
ATOM 1024 C CA . PHE A 1 131 ? 1.683 7.239 -2.933 1.00 93.62 131 PHE A CA 1
ATOM 1025 C C . PHE A 1 131 ? 0.352 6.494 -3.137 1.00 93.62 131 PHE A C 1
ATOM 1027 O O . PHE A 1 131 ? -0.618 6.756 -2.426 1.00 93.62 131 PHE A O 1
ATOM 1034 N N . MET A 1 132 ? 0.309 5.498 -4.025 1.00 86.88 132 MET A N 1
ATOM 1035 C CA . MET A 1 132 ? -0.861 4.631 -4.202 1.00 86.88 132 MET A CA 1
ATOM 1036 C C . MET A 1 132 ? -1.182 3.842 -2.931 1.00 86.88 132 MET A C 1
ATOM 1038 O O . MET A 1 132 ? -2.351 3.728 -2.571 1.00 86.88 132 MET A O 1
ATOM 1042 N N . LEU A 1 133 ? -0.171 3.363 -2.197 1.00 88.25 133 LEU A N 1
ATOM 1043 C CA . LEU A 1 133 ? -0.365 2.754 -0.881 1.00 88.25 133 LEU A CA 1
ATOM 1044 C C . LEU A 1 133 ? -0.990 3.748 0.097 1.00 88.25 133 LEU A C 1
ATOM 1046 O O . LEU A 1 133 ? -1.884 3.365 0.843 1.00 88.25 133 LEU A O 1
ATOM 1050 N N . THR A 1 134 ? -0.578 5.014 0.075 1.00 89.38 134 THR A N 1
ATOM 1051 C CA . THR A 1 134 ? -1.187 6.065 0.903 1.00 89.38 134 THR A CA 1
ATOM 1052 C C . THR A 1 134 ? -2.681 6.178 0.592 1.00 89.38 134 THR A C 1
ATOM 1054 O O . THR A 1 134 ? -3.510 5.973 1.479 1.00 89.38 134 THR A O 1
ATOM 1057 N N . ILE A 1 135 ? -3.040 6.387 -0.681 1.00 86.94 135 ILE A N 1
ATOM 1058 C CA . ILE A 1 135 ? -4.441 6.482 -1.131 1.00 86.94 135 ILE A CA 1
ATOM 1059 C C . ILE A 1 135 ? -5.237 5.236 -0.735 1.00 86.94 135 ILE A C 1
ATOM 1061 O O . ILE A 1 135 ? -6.315 5.354 -0.154 1.00 86.94 135 ILE A O 1
ATOM 1065 N N . ALA A 1 136 ? -4.698 4.046 -1.001 1.00 80.31 136 ALA A N 1
ATOM 1066 C CA . ALA A 1 136 ? -5.357 2.790 -0.675 1.00 80.31 136 ALA A CA 1
ATOM 1067 C C . ALA A 1 136 ? -5.633 2.681 0.830 1.00 80.31 136 ALA A C 1
ATOM 1069 O O . ALA A 1 136 ? -6.751 2.368 1.224 1.00 80.31 136 ALA A O 1
ATOM 1070 N N . HIS A 1 137 ? -4.665 3.010 1.687 1.00 82.50 137 HIS A N 1
ATOM 1071 C CA . HIS A 1 137 ? -4.846 2.927 3.137 1.00 82.50 137 HIS A CA 1
ATOM 1072 C C . HIS A 1 137 ? -5.765 4.025 3.696 1.00 82.50 137 HIS A C 1
ATOM 1074 O O . HIS A 1 137 ? -6.202 3.903 4.840 1.00 82.50 137 HIS A O 1
ATOM 1080 N N . PHE A 1 138 ? -6.047 5.098 2.938 1.00 81.31 138 PHE A N 1
ATOM 1081 C CA . PHE A 1 138 ? -6.949 6.188 3.345 1.00 81.31 138 PHE A CA 1
ATOM 1082 C C . PHE A 1 138 ? -8.432 5.824 3.216 1.00 81.31 138 PHE A C 1
ATOM 1084 O O . PHE A 1 138 ? -9.281 6.514 3.781 1.00 81.31 138 PHE A O 1
ATOM 1091 N N . VAL A 1 139 ? -8.755 4.735 2.516 1.00 78.69 139 VAL A N 1
ATOM 1092 C CA . VAL 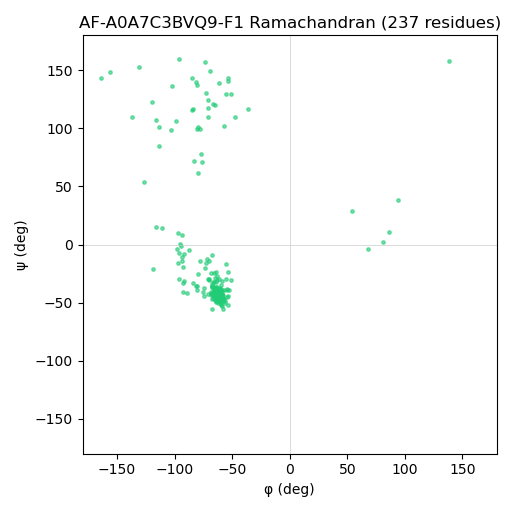A 1 139 ? -10.133 4.271 2.350 1.00 78.69 139 VAL A CA 1
ATOM 1093 C C . VAL A 1 139 ? -10.704 3.842 3.713 1.00 78.69 139 VAL A C 1
ATOM 1095 O O . VAL A 1 139 ? -10.161 2.933 4.350 1.00 78.69 139 VAL A O 1
ATOM 1098 N N . PRO A 1 140 ? -11.798 4.467 4.193 1.00 68.00 140 PRO A N 1
ATOM 1099 C CA . PRO A 1 140 ? -12.342 4.219 5.525 1.00 68.00 140 PRO A CA 1
ATOM 1100 C C . PRO A 1 140 ? -13.112 2.892 5.562 1.00 68.00 140 PRO A C 1
ATOM 1102 O O . PRO A 1 140 ? -14.336 2.867 5.527 1.00 68.00 140 PRO A O 1
ATOM 1105 N N . GLY A 1 141 ? -12.404 1.766 5.629 1.00 66.44 141 GLY A N 1
ATOM 1106 C CA . GLY A 1 141 ? -13.006 0.435 5.669 1.00 66.44 141 GLY A CA 1
ATOM 1107 C C . GLY A 1 141 ? -12.024 -0.639 6.127 1.00 66.44 141 GLY A C 1
ATOM 1108 O O . GLY A 1 141 ? -10.841 -0.590 5.803 1.00 66.44 141 GLY A O 1
ATOM 1109 N N . PHE A 1 142 ? -12.497 -1.620 6.900 1.00 63.69 142 PHE A N 1
ATOM 1110 C CA . PHE A 1 142 ? -11.681 -2.797 7.226 1.00 63.69 142 PHE A CA 1
ATOM 1111 C C . PHE A 1 142 ? -11.308 -3.561 5.944 1.00 63.69 142 PHE A C 1
ATOM 1113 O O . PHE A 1 142 ? -12.179 -3.718 5.087 1.00 63.69 142 PHE A O 1
ATOM 1120 N N . PRO A 1 143 ? -10.062 -4.057 5.800 1.00 60.31 143 PRO A N 1
ATOM 1121 C CA . PRO A 1 143 ? -8.989 -4.178 6.798 1.00 60.31 143 PRO A CA 1
ATOM 1122 C C . PRO A 1 143 ? -7.949 -3.044 6.786 1.00 60.31 143 PRO A C 1
ATOM 1124 O O . PRO A 1 143 ? -6.915 -3.168 7.434 1.00 60.31 143 PRO A O 1
ATOM 1127 N N . LEU A 1 144 ? -8.194 -1.966 6.043 1.00 73.75 144 LEU A N 1
ATOM 1128 C CA . LEU A 1 144 ? -7.209 -0.915 5.792 1.00 73.75 144 LEU A CA 1
ATOM 1129 C C . LEU A 1 144 ? -6.988 -0.041 7.036 1.00 73.75 144 LEU A C 1
ATOM 1131 O O . LEU A 1 144 ? -7.862 0.060 7.905 1.00 73.75 144 LEU A O 1
ATOM 1135 N N . ASP A 1 145 ? -5.828 0.620 7.108 1.00 76.69 145 ASP A N 1
ATOM 1136 C CA . ASP A 1 145 ? -5.426 1.421 8.274 1.00 76.69 145 ASP A CA 1
ATOM 1137 C C . ASP A 1 145 ? -6.480 2.478 8.633 1.00 76.69 145 ASP A C 1
ATOM 1139 O O . ASP A 1 145 ? -6.887 2.570 9.793 1.00 76.69 145 ASP A O 1
ATOM 1143 N N . ALA A 1 146 ? -7.018 3.218 7.654 1.00 76.62 146 ALA A N 1
ATOM 1144 C CA . ALA A 1 146 ? -8.081 4.194 7.908 1.00 76.62 146 ALA A CA 1
ATOM 1145 C C . ALA A 1 146 ? -9.380 3.563 8.431 1.00 76.62 146 ALA A C 1
ATOM 1147 O O . ALA A 1 146 ? -10.099 4.211 9.187 1.00 76.62 146 ALA A O 1
ATOM 1148 N N . GLY A 1 147 ? -9.672 2.297 8.116 1.00 80.00 147 GLY A N 1
ATOM 1149 C CA . GLY A 1 147 ? -10.776 1.554 8.728 1.00 80.00 147 GLY A CA 1
ATOM 1150 C C . GLY A 1 147 ? -10.577 1.342 10.231 1.00 80.00 147 GLY A C 1
ATOM 1151 O O . GLY A 1 147 ? -11.520 1.503 11.014 1.00 80.00 147 GLY A O 1
ATOM 1152 N N . ARG A 1 148 ? -9.339 1.051 10.660 1.00 80.12 148 ARG A N 1
ATOM 1153 C CA . ARG A 1 148 ? -8.977 0.959 12.086 1.00 80.12 148 ARG A CA 1
ATOM 1154 C C . ARG A 1 148 ? -9.039 2.328 12.760 1.00 80.12 148 ARG A C 1
ATOM 1156 O O . ARG A 1 148 ? -9.622 2.422 13.836 1.00 80.12 148 ARG A O 1
ATOM 1163 N N . GLY A 1 149 ? -8.533 3.381 12.119 1.00 83.12 149 GLY A N 1
ATOM 1164 C CA . GLY A 1 149 ? -8.623 4.752 12.634 1.00 83.12 149 GLY A CA 1
ATOM 1165 C C . GLY A 1 149 ? -10.063 5.260 12.749 1.00 83.12 149 GLY A C 1
ATOM 1166 O O . GLY A 1 149 ? -10.436 5.850 13.761 1.00 83.12 149 GLY A O 1
ATOM 1167 N N . PHE A 1 150 ? -10.908 4.967 11.759 1.00 84.31 150 PHE A N 1
ATOM 1168 C CA . PHE A 1 150 ? -12.327 5.322 11.773 1.00 84.31 150 PHE A CA 1
ATOM 1169 C C . PHE A 1 150 ? -13.081 4.597 12.893 1.00 84.31 150 PHE A C 1
ATOM 1171 O O . PHE A 1 150 ? -13.840 5.215 13.644 1.00 84.31 150 PHE A O 1
ATOM 1178 N N . ARG A 1 151 ? -12.819 3.297 13.075 1.00 86.62 151 ARG A N 1
ATOM 1179 C CA . ARG A 1 151 ? -13.327 2.540 14.225 1.00 86.62 151 ARG A CA 1
ATOM 1180 C C . ARG A 1 151 ? -12.883 3.168 15.544 1.00 86.62 151 ARG A C 1
ATOM 1182 O O . ARG A 1 151 ? -13.718 3.354 16.423 1.00 86.62 151 ARG A O 1
ATOM 1189 N N . ALA A 1 152 ? -11.604 3.508 15.681 1.00 85.62 152 ALA A N 1
ATOM 1190 C CA . ALA A 1 152 ? -11.067 4.122 16.888 1.00 85.62 152 ALA A CA 1
ATOM 1191 C C . ALA A 1 152 ? -11.747 5.465 17.201 1.00 85.62 152 ALA A C 1
ATOM 1193 O O . ALA A 1 152 ? -12.059 5.758 18.354 1.00 85.62 152 ALA A O 1
ATOM 1194 N N . LEU A 1 153 ? -12.057 6.256 16.171 1.00 87.50 153 LEU A N 1
ATOM 1195 C CA . LEU A 1 153 ? -12.796 7.505 16.318 1.00 87.50 153 LEU A CA 1
ATOM 1196 C C . LEU A 1 153 ? -14.220 7.262 16.839 1.00 87.50 153 LEU A C 1
ATOM 1198 O O . LEU A 1 153 ? -14.620 7.873 17.829 1.00 87.50 153 LEU A O 1
ATOM 1202 N N . ILE A 1 154 ? -14.963 6.325 16.240 1.00 87.75 154 ILE A N 1
ATOM 1203 C CA . ILE A 1 154 ? -16.301 5.953 16.729 1.00 87.75 154 ILE A CA 1
ATOM 1204 C C . ILE A 1 154 ? -16.224 5.410 18.154 1.00 87.75 154 ILE A C 1
ATOM 1206 O O . ILE A 1 154 ? -17.060 5.755 18.988 1.00 87.75 154 ILE A O 1
ATOM 1210 N N . TRP A 1 155 ? -15.235 4.573 18.456 1.00 89.69 155 TRP A N 1
ATOM 1211 C CA . TRP A 1 155 ? -15.048 4.018 19.790 1.00 89.69 155 TRP A CA 1
ATOM 1212 C C . TRP A 1 155 ? -14.799 5.122 20.819 1.00 89.69 155 TRP A C 1
ATOM 1214 O O . TRP A 1 155 ? -15.428 5.113 21.874 1.00 89.69 155 TRP A O 1
ATOM 1224 N N . ARG A 1 156 ? -13.984 6.130 20.487 1.00 89.38 156 ARG A N 1
ATOM 1225 C CA . ARG A 1 156 ? -13.742 7.290 21.354 1.00 89.38 156 ARG A CA 1
ATOM 1226 C C . ARG A 1 156 ? -15.022 8.060 21.683 1.00 89.38 156 ARG A C 1
ATOM 1228 O O . ARG A 1 156 ? -15.173 8.502 22.815 1.00 89.38 156 ARG A O 1
ATOM 1235 N N . PHE A 1 157 ? -15.928 8.216 20.719 1.00 89.44 157 PHE A N 1
ATOM 1236 C CA . PHE A 1 157 ? -17.195 8.923 20.936 1.00 89.44 157 PHE A CA 1
ATOM 1237 C C . PHE A 1 157 ? -18.267 8.065 21.614 1.00 89.44 157 PHE A C 1
ATOM 1239 O O . PHE A 1 157 ? -19.066 8.578 22.388 1.00 89.44 157 PHE A O 1
ATOM 1246 N N . THR A 1 158 ? -18.317 6.768 21.311 1.00 89.19 158 THR A N 1
ATOM 1247 C CA . THR A 1 158 ? -19.384 5.873 21.791 1.00 89.19 158 THR A CA 1
ATOM 1248 C C . THR A 1 158 ? -19.044 5.146 23.087 1.00 89.19 158 THR A C 1
ATOM 1250 O O . THR A 1 158 ? -19.946 4.604 23.717 1.00 89.19 158 THR A O 1
ATOM 1253 N N . GLY A 1 159 ? -17.762 5.051 23.449 1.00 86.50 159 GLY A N 1
ATOM 1254 C CA . GLY A 1 159 ? -17.272 4.239 24.565 1.00 86.50 159 GLY A CA 1
ATOM 1255 C C . GLY A 1 159 ? -17.398 2.723 24.356 1.00 86.50 159 GLY A C 1
ATOM 1256 O O . GLY A 1 159 ? -16.923 1.955 25.185 1.00 86.50 159 GLY A O 1
ATOM 1257 N N . ASN A 1 160 ? -17.995 2.266 23.249 1.00 85.62 160 ASN A N 1
ATOM 1258 C CA . ASN A 1 160 ? -18.299 0.857 23.005 1.00 85.62 160 ASN A CA 1
ATOM 1259 C C . ASN A 1 160 ? -17.506 0.321 21.799 1.00 85.62 160 ASN A C 1
ATOM 1261 O O . ASN A 1 160 ? -17.810 0.630 20.641 1.00 85.62 160 ASN A O 1
ATOM 1265 N N . TYR A 1 161 ? -16.495 -0.504 22.086 1.00 82.94 161 TYR A N 1
ATOM 1266 C CA . TYR A 1 161 ? -15.604 -1.104 21.090 1.00 82.94 161 TYR A CA 1
ATOM 1267 C C . TYR A 1 161 ? -16.354 -1.994 20.089 1.00 82.94 161 TYR A C 1
ATOM 1269 O O . TYR A 1 161 ? -16.111 -1.930 18.881 1.00 82.94 161 TYR A O 1
ATOM 1277 N N . GLU A 1 162 ? -17.305 -2.798 20.565 1.00 83.44 162 GLU A N 1
ATOM 1278 C CA . GLU A 1 162 ? -18.071 -3.722 19.726 1.00 83.44 162 GLU A CA 1
ATOM 1279 C C . GLU A 1 162 ? -18.941 -2.971 18.717 1.00 83.44 162 GLU A C 1
ATOM 1281 O O . GLU A 1 162 ? -18.939 -3.274 17.519 1.00 83.44 162 GLU A O 1
ATOM 1286 N N . LYS A 1 163 ? -19.644 -1.929 19.182 1.00 84.94 163 LYS A N 1
ATOM 1287 C CA . LYS A 1 163 ? -20.480 -1.070 18.337 1.00 84.94 163 LYS A CA 1
ATOM 1288 C C . LYS A 1 163 ? -19.634 -0.373 17.275 1.00 84.94 163 LYS A C 1
ATOM 1290 O O . LYS A 1 163 ? -20.021 -0.368 16.106 1.00 84.94 163 LYS A O 1
ATOM 1295 N N . ALA A 1 164 ? -18.477 0.165 17.659 1.00 85.75 164 ALA A N 1
ATOM 1296 C CA . ALA A 1 164 ? -17.546 0.796 16.731 1.00 85.75 164 ALA A CA 1
ATOM 1297 C C . ALA A 1 164 ? -17.031 -0.188 15.671 1.00 85.75 164 ALA A C 1
ATOM 1299 O O . ALA A 1 164 ? -17.024 0.128 14.480 1.00 85.75 164 ALA A O 1
ATOM 1300 N N . THR A 1 165 ? -16.666 -1.403 16.084 1.00 83.75 165 THR A N 1
ATOM 1301 C CA . THR A 1 165 ? -16.185 -2.456 15.178 1.00 83.75 165 THR A CA 1
ATOM 1302 C C . THR A 1 165 ? -17.262 -2.899 14.202 1.00 83.75 165 THR A C 1
ATOM 1304 O O . THR A 1 165 ? -16.995 -3.043 13.010 1.00 83.75 165 THR A O 1
ATOM 1307 N N . ARG A 1 166 ? -18.506 -3.037 14.671 1.00 85.12 166 ARG A N 1
ATOM 1308 C CA . ARG A 1 166 ? -19.643 -3.370 13.814 1.00 85.12 166 ARG A CA 1
ATOM 1309 C C . ARG A 1 166 ? -19.890 -2.295 12.758 1.00 85.12 166 ARG A C 1
ATOM 1311 O O . ARG A 1 166 ? -20.070 -2.642 11.595 1.00 85.12 166 ARG A O 1
ATOM 1318 N N . ILE A 1 167 ? -19.873 -1.013 13.135 1.00 85.38 167 ILE A N 1
ATOM 1319 C CA . ILE A 1 167 ? -20.082 0.098 12.190 1.00 85.38 167 ILE A CA 1
ATOM 1320 C C . ILE A 1 167 ? -18.948 0.149 11.157 1.00 85.38 167 ILE A C 1
ATOM 1322 O O . ILE A 1 167 ? -19.216 0.187 9.958 1.00 85.38 167 ILE A O 1
ATOM 1326 N N . ALA A 1 168 ? -17.690 0.076 11.597 1.00 84.62 168 ALA A N 1
ATOM 1327 C CA . ALA A 1 168 ? -16.539 0.077 10.694 1.00 84.62 168 ALA A CA 1
ATOM 1328 C C . ALA A 1 168 ? -16.525 -1.143 9.752 1.00 84.62 168 ALA A C 1
ATOM 1330 O O . ALA A 1 168 ? -16.175 -1.020 8.578 1.00 84.62 168 ALA A O 1
ATOM 1331 N N . GLY A 1 169 ? -16.952 -2.311 10.241 1.00 82.81 169 GLY A N 1
ATOM 1332 C CA . GLY A 1 169 ? -17.118 -3.517 9.431 1.00 82.81 169 GLY A CA 1
ATOM 1333 C C . GLY A 1 169 ? -18.227 -3.390 8.383 1.00 82.81 169 GLY A C 1
ATOM 1334 O O . GLY A 1 169 ? -18.056 -3.862 7.261 1.00 82.81 169 GLY A O 1
ATOM 1335 N N . TRP A 1 170 ? -19.342 -2.727 8.705 1.00 85.44 170 TRP A N 1
ATOM 1336 C CA . TRP A 1 170 ? -20.398 -2.440 7.727 1.00 85.44 170 TRP A CA 1
ATOM 1337 C C . TRP A 1 170 ? -19.916 -1.505 6.623 1.00 85.44 170 TRP A C 1
ATOM 1339 O O . TRP A 1 170 ? -20.123 -1.807 5.454 1.00 85.44 170 TRP A O 1
ATOM 1349 N N . ILE A 1 171 ? -19.219 -0.424 6.973 1.00 86.25 171 ILE A N 1
ATOM 1350 C CA . ILE A 1 171 ? -18.701 0.523 5.977 1.00 86.25 171 ILE A CA 1
ATOM 1351 C C . ILE A 1 171 ? -17.666 -0.153 5.075 1.00 86.25 171 ILE A C 1
ATOM 1353 O O . ILE A 1 171 ? -17.769 -0.040 3.857 1.00 86.25 171 ILE A O 1
ATOM 1357 N N . GLY A 1 172 ? -16.725 -0.918 5.641 1.00 84.12 172 GLY A N 1
ATOM 1358 C CA . GLY A 1 172 ? -15.750 -1.671 4.843 1.00 84.12 172 GLY A CA 1
ATOM 1359 C C . GLY A 1 172 ? -16.411 -2.659 3.879 1.00 84.12 172 GLY A C 1
ATOM 1360 O O . GLY A 1 172 ? -16.017 -2.754 2.719 1.00 84.12 172 GLY A O 1
ATOM 1361 N N . TRP A 1 173 ? -17.475 -3.333 4.321 1.00 86.75 173 TRP A N 1
ATOM 1362 C CA . TRP A 1 173 ? -18.249 -4.223 3.460 1.00 86.75 173 TRP A CA 1
ATOM 1363 C C . TRP A 1 173 ? -18.992 -3.473 2.346 1.00 86.75 173 TRP A C 1
ATOM 1365 O O . TRP A 1 173 ? -18.956 -3.914 1.199 1.00 86.75 173 TRP A O 1
ATOM 1375 N N . THR A 1 174 ? -19.607 -2.325 2.652 1.00 87.75 174 THR A N 1
ATOM 1376 C CA . THR A 1 174 ? -20.280 -1.474 1.658 1.00 87.75 174 THR A CA 1
ATOM 1377 C C . THR A 1 174 ? -19.296 -0.939 0.621 1.00 87.75 174 THR A C 1
ATOM 1379 O O . THR A 1 174 ? -19.591 -0.976 -0.569 1.00 87.75 174 THR A O 1
ATOM 1382 N N . ILE A 1 175 ? -18.105 -0.502 1.039 1.00 86.44 175 ILE A N 1
ATOM 1383 C CA . ILE A 1 175 ? -17.045 -0.075 0.116 1.00 86.44 175 ILE A CA 1
ATOM 1384 C C . ILE A 1 175 ? -16.629 -1.239 -0.782 1.00 86.44 175 ILE A C 1
ATOM 1386 O O . ILE A 1 175 ? -16.593 -1.080 -1.999 1.00 86.44 175 ILE A O 1
ATOM 1390 N N . GLY A 1 176 ? -16.381 -2.419 -0.207 1.00 86.06 176 GLY A N 1
ATOM 1391 C CA . GLY A 1 176 ? -16.074 -3.614 -0.989 1.00 86.06 176 GLY A CA 1
ATOM 1392 C C . GLY A 1 176 ? -17.176 -3.944 -2.001 1.00 86.06 176 GLY A C 1
ATOM 1393 O O . GLY A 1 176 ? -16.874 -4.271 -3.142 1.00 86.06 176 GLY A O 1
ATOM 1394 N N . LEU A 1 177 ? -18.451 -3.772 -1.631 1.00 90.38 177 LEU A N 1
ATOM 1395 C CA . LEU A 1 177 ? -19.587 -3.942 -2.544 1.00 90.38 177 LEU A CA 1
ATOM 1396 C C . LEU A 1 177 ? -19.587 -2.929 -3.687 1.00 90.38 177 LEU A C 1
ATOM 1398 O O . LEU A 1 177 ? -19.766 -3.332 -4.831 1.00 90.38 177 LEU A O 1
ATOM 1402 N N . ILE A 1 178 ? -19.354 -1.647 -3.403 1.00 91.00 178 ILE A N 1
ATOM 1403 C CA . ILE A 1 178 ? -19.276 -0.601 -4.433 1.00 91.00 178 ILE A CA 1
ATOM 1404 C C . ILE A 1 178 ? -18.132 -0.896 -5.408 1.00 91.00 178 ILE A C 1
ATOM 1406 O O . ILE A 1 178 ? -18.329 -0.813 -6.616 1.00 91.00 178 ILE A O 1
ATOM 1410 N N . VAL A 1 179 ? -16.960 -1.287 -4.900 1.00 88.00 179 VAL A N 1
ATOM 1411 C CA . VAL A 1 179 ? -15.792 -1.630 -5.726 1.00 88.00 179 VAL A CA 1
ATOM 1412 C C . VAL A 1 179 ? -16.078 -2.853 -6.603 1.00 88.00 179 VAL A C 1
ATOM 1414 O O . VAL A 1 179 ? -15.822 -2.813 -7.806 1.00 88.00 179 VAL A O 1
ATOM 1417 N N . THR A 1 180 ? -16.680 -3.907 -6.041 1.00 89.88 180 THR A N 1
ATOM 1418 C CA . THR A 1 180 ? -17.086 -5.094 -6.807 1.00 89.88 180 THR A CA 1
ATOM 1419 C C . THR A 1 180 ? -18.094 -4.737 -7.897 1.00 89.88 180 THR A C 1
ATOM 1421 O O . THR A 1 180 ? -17.897 -5.093 -9.056 1.00 89.88 180 THR A O 1
ATOM 1424 N N . LEU A 1 181 ? -19.155 -4.003 -7.548 1.00 92.94 181 LEU A N 1
ATOM 1425 C CA . LEU A 1 181 ? -20.199 -3.612 -8.496 1.00 92.94 181 LEU A CA 1
ATOM 1426 C C . LEU A 1 181 ? -19.683 -2.652 -9.567 1.00 92.94 181 LEU A C 1
ATOM 1428 O O . LEU A 1 181 ? -20.149 -2.735 -10.694 1.00 92.94 181 LEU A O 1
ATOM 1432 N N . GLY A 1 182 ? -18.719 -1.784 -9.251 1.00 90.31 182 GLY A N 1
ATOM 1433 C CA . GLY A 1 182 ? -18.065 -0.905 -10.222 1.00 90.31 182 GLY A CA 1
ATOM 1434 C C . GLY A 1 182 ? -17.151 -1.652 -11.199 1.00 90.31 182 GLY A C 1
ATOM 1435 O O . GLY A 1 182 ? -17.035 -1.251 -12.355 1.00 90.31 182 GLY A O 1
ATOM 1436 N N . GLY A 1 183 ? -16.553 -2.771 -10.777 1.00 89.19 183 GLY A N 1
ATOM 1437 C CA . GLY A 1 183 ? -15.745 -3.625 -11.651 1.00 89.19 183 GLY A CA 1
ATOM 1438 C C . GLY A 1 183 ? -16.561 -4.395 -12.698 1.00 89.19 183 GLY A C 1
ATOM 1439 O O . GLY A 1 183 ? -16.074 -4.622 -13.803 1.00 89.19 183 GLY A O 1
ATOM 1440 N N . VAL A 1 184 ? -17.817 -4.748 -12.399 1.00 92.12 184 VAL A N 1
ATOM 1441 C CA . VAL A 1 184 ? -18.709 -5.487 -13.318 1.00 92.12 184 VAL A CA 1
ATOM 1442 C C . VAL A 1 184 ? -18.979 -4.752 -14.642 1.00 92.12 184 VAL A C 1
ATOM 1444 O O . VAL A 1 184 ? -18.763 -5.359 -15.688 1.00 92.12 184 VAL A O 1
ATOM 1447 N N . PRO A 1 185 ? -19.418 -3.478 -14.678 1.00 90.69 185 PRO A N 1
ATOM 1448 C CA . PRO A 1 185 ? -19.636 -2.773 -15.936 1.00 90.69 185 PRO A CA 1
ATOM 1449 C C . PRO A 1 185 ? -18.330 -2.530 -16.699 1.00 90.69 185 PRO A C 1
ATOM 1451 O O . PRO A 1 185 ? -18.347 -2.583 -17.921 1.00 90.69 185 PRO A O 1
ATOM 1454 N N . LEU A 1 186 ? -17.192 -2.340 -16.022 1.00 88.38 186 LEU A N 1
ATOM 1455 C CA . LEU A 1 186 ? -15.884 -2.266 -16.693 1.00 88.38 186 LEU A CA 1
ATOM 1456 C C . LEU A 1 186 ? -15.517 -3.599 -17.368 1.00 88.38 186 LEU A C 1
ATOM 1458 O O . LEU A 1 186 ? -15.010 -3.636 -18.487 1.00 88.38 186 LEU A O 1
ATOM 1462 N N . LEU A 1 187 ? -15.825 -4.719 -16.715 1.00 89.12 187 LEU A N 1
ATOM 1463 C CA . LEU A 1 187 ? -15.611 -6.043 -17.288 1.00 89.12 187 LEU A CA 1
ATOM 1464 C C . LEU A 1 187 ? -16.542 -6.306 -18.484 1.00 89.12 187 LEU A C 1
ATOM 1466 O O . LEU A 1 187 ? -16.096 -6.790 -19.520 1.00 89.12 187 LEU A O 1
ATOM 1470 N N . VAL A 1 188 ? -17.834 -6.001 -18.336 1.00 91.44 188 VAL A N 1
ATOM 1471 C CA . VAL A 1 188 ? -18.884 -6.420 -19.280 1.00 91.44 188 VAL A CA 1
ATOM 1472 C C . VAL A 1 188 ? -19.104 -5.414 -20.411 1.00 91.44 188 VAL A C 1
ATOM 1474 O O . VAL A 1 188 ? -19.291 -5.820 -21.553 1.00 91.44 188 VAL A O 1
ATOM 1477 N N . LEU A 1 189 ? -19.099 -4.112 -20.114 1.00 92.44 189 LEU A N 1
ATOM 1478 C CA . LEU A 1 189 ? -19.446 -3.057 -21.074 1.00 92.44 189 LEU A CA 1
ATOM 1479 C C . LEU A 1 189 ? -18.221 -2.511 -21.806 1.00 92.44 189 LEU A C 1
ATOM 1481 O O . LEU A 1 189 ? -18.301 -2.263 -23.005 1.00 92.44 189 LEU A O 1
ATOM 1485 N N . THR A 1 190 ? -17.097 -2.322 -21.106 1.00 89.38 190 THR A N 1
ATOM 1486 C CA . THR A 1 190 ? -15.874 -1.756 -21.707 1.00 89.38 190 THR A CA 1
ATOM 1487 C C . THR A 1 190 ? -14.853 -2.819 -22.115 1.00 89.38 190 THR A C 1
ATOM 1489 O O . THR A 1 190 ? -13.840 -2.471 -22.706 1.00 89.38 190 THR A O 1
ATOM 1492 N N . GLN A 1 191 ? -15.112 -4.103 -21.826 1.00 88.12 191 GLN A N 1
ATOM 1493 C CA . GLN A 1 191 ? -14.209 -5.236 -22.096 1.00 88.12 191 GLN A CA 1
ATOM 1494 C C . GLN A 1 191 ? -12.799 -5.060 -21.509 1.00 88.12 191 GLN A C 1
ATOM 1496 O O . GLN A 1 191 ? -11.818 -5.625 -21.996 1.00 88.12 191 GLN A O 1
ATOM 1501 N N . GLU A 1 192 ? -12.695 -4.311 -20.412 1.00 83.62 192 GLU A N 1
ATOM 1502 C CA . GLU A 1 192 ? -11.447 -4.095 -19.685 1.00 83.62 192 GLU A CA 1
ATOM 1503 C C . GLU A 1 192 ? -11.213 -5.270 -18.730 1.00 83.62 192 GLU A C 1
ATOM 1505 O O . GLU A 1 192 ? -11.375 -5.158 -17.512 1.00 83.62 192 GLU A O 1
ATOM 1510 N N . TRP A 1 193 ? -10.870 -6.436 -19.291 1.00 81.06 193 TRP A N 1
ATOM 1511 C CA . TRP A 1 193 ? -10.795 -7.709 -18.563 1.00 81.06 193 TRP A CA 1
ATOM 1512 C C . TRP A 1 193 ? -9.914 -7.638 -17.320 1.00 81.06 193 TRP A C 1
ATOM 1514 O O . TRP A 1 193 ? -10.305 -8.118 -16.255 1.00 81.06 193 TRP A O 1
ATOM 1524 N N . PHE A 1 194 ? -8.740 -7.017 -17.443 1.00 75.44 194 PHE A N 1
ATOM 1525 C CA . PHE A 1 194 ? -7.798 -6.889 -16.337 1.00 75.44 194 PHE A CA 1
ATOM 1526 C C . PHE A 1 194 ? -8.352 -5.976 -15.241 1.00 75.44 194 PHE A C 1
ATOM 1528 O O . PHE A 1 194 ? -8.490 -6.404 -14.097 1.00 75.44 194 PHE A O 1
ATOM 1535 N N . THR A 1 195 ? -8.727 -4.746 -15.593 1.00 77.12 195 THR A N 1
ATOM 1536 C CA . THR A 1 195 ? -9.199 -3.730 -14.642 1.00 77.12 195 THR A CA 1
ATOM 1537 C C . THR A 1 195 ? -10.495 -4.153 -13.955 1.00 77.12 195 THR A C 1
ATOM 1539 O O . THR A 1 195 ? -10.598 -4.074 -12.731 1.00 77.12 195 THR A O 1
ATOM 1542 N N . GLY A 1 196 ? -11.469 -4.658 -14.716 1.00 83.69 196 GLY A N 1
ATOM 1543 C CA . GLY A 1 196 ? -12.746 -5.127 -14.184 1.00 83.69 196 GLY A CA 1
ATOM 1544 C C . GLY A 1 196 ? -12.576 -6.306 -13.225 1.00 83.69 196 GLY A C 1
ATOM 1545 O O . GLY A 1 196 ? -13.066 -6.258 -12.096 1.00 83.69 196 GLY A O 1
ATOM 1546 N N . THR A 1 197 ? -11.812 -7.332 -13.623 1.00 84.19 197 THR A N 1
ATOM 1547 C CA . THR A 1 197 ? -11.551 -8.507 -12.769 1.00 84.19 197 THR A CA 1
ATOM 1548 C C . THR A 1 197 ? -10.739 -8.134 -11.530 1.00 84.19 197 THR A C 1
ATOM 1550 O O . THR A 1 197 ? -11.028 -8.623 -10.439 1.00 84.19 197 THR A O 1
ATOM 1553 N N . PHE A 1 198 ? -9.756 -7.239 -11.666 1.00 79.62 198 PHE A N 1
ATOM 1554 C CA . PHE A 1 198 ? -8.954 -6.752 -10.546 1.00 79.62 198 PHE A CA 1
ATOM 1555 C C . PHE A 1 198 ? -9.812 -6.016 -9.513 1.00 79.62 198 PHE A C 1
ATOM 1557 O O . PHE A 1 198 ? -9.728 -6.326 -8.326 1.00 79.62 198 PHE A O 1
ATOM 1564 N N . LEU A 1 199 ? -10.685 -5.100 -9.944 1.00 83.88 199 LEU A N 1
ATOM 1565 C CA . LEU A 1 199 ? -11.597 -4.396 -9.038 1.00 83.88 199 LEU A CA 1
ATOM 1566 C C . LEU A 1 199 ? -12.560 -5.361 -8.344 1.00 83.88 199 LEU A C 1
ATOM 1568 O O . LEU A 1 199 ? -12.725 -5.280 -7.130 1.00 83.88 199 LEU A O 1
ATOM 1572 N N . ILE A 1 200 ? -13.131 -6.324 -9.074 1.00 87.25 200 ILE A N 1
ATOM 1573 C CA . ILE A 1 200 ? -13.975 -7.371 -8.481 1.00 87.25 200 ILE A CA 1
ATOM 1574 C C . ILE A 1 200 ? -13.197 -8.156 -7.417 1.00 87.25 200 ILE A C 1
ATOM 1576 O O . ILE A 1 200 ? -13.683 -8.324 -6.299 1.00 87.25 200 ILE A O 1
ATOM 1580 N N . ALA A 1 201 ? -11.973 -8.593 -7.721 1.00 82.31 201 ALA A N 1
ATOM 1581 C CA . ALA A 1 201 ? -11.137 -9.330 -6.779 1.00 82.31 201 ALA A CA 1
ATOM 1582 C C . ALA A 1 201 ? -10.812 -8.501 -5.524 1.00 82.31 201 ALA A C 1
ATOM 1584 O O . ALA A 1 201 ? -10.966 -8.994 -4.406 1.00 82.31 201 ALA A O 1
ATOM 1585 N N . VAL A 1 202 ? -10.427 -7.231 -5.689 1.00 81.44 202 VAL A N 1
ATOM 1586 C CA . VAL A 1 202 ? -10.164 -6.307 -4.574 1.00 81.44 202 VAL A CA 1
ATOM 1587 C C . VAL A 1 202 ? -11.418 -6.111 -3.721 1.00 81.44 202 VAL A C 1
ATOM 1589 O O . VAL A 1 202 ? -11.350 -6.230 -2.497 1.00 81.44 202 VAL A O 1
ATOM 1592 N N . GLY A 1 203 ? -12.572 -5.865 -4.342 1.00 84.56 203 GLY A N 1
ATOM 1593 C CA . GLY A 1 203 ? -13.839 -5.681 -3.637 1.00 84.56 203 GLY A CA 1
ATOM 1594 C C . GLY A 1 203 ? -14.244 -6.913 -2.821 1.00 84.56 203 GLY A C 1
ATOM 1595 O O . GLY A 1 203 ? -14.612 -6.785 -1.650 1.00 84.56 203 GLY A O 1
ATOM 1596 N N . LEU A 1 204 ? -14.077 -8.117 -3.378 1.00 84.12 204 LEU A N 1
ATOM 1597 C CA . LEU A 1 204 ? -14.316 -9.380 -2.669 1.00 84.12 204 LEU A CA 1
ATOM 1598 C C . LEU A 1 204 ? -13.357 -9.581 -1.487 1.00 84.12 204 LEU A C 1
ATOM 1600 O O . LEU A 1 204 ? -13.786 -9.993 -0.406 1.00 84.12 204 LEU A O 1
ATOM 1604 N N . VAL A 1 205 ? -12.070 -9.256 -1.649 1.00 81.19 205 VAL A N 1
ATOM 1605 C CA . VAL A 1 205 ? -11.087 -9.317 -0.553 1.00 81.19 205 VAL A CA 1
ATOM 1606 C C . VAL A 1 205 ? -11.473 -8.363 0.582 1.00 81.19 205 VAL A C 1
ATOM 1608 O O . VAL A 1 205 ? -11.444 -8.767 1.747 1.00 81.19 205 VAL A O 1
ATOM 1611 N N . LEU A 1 206 ? -11.908 -7.138 0.266 1.00 80.19 206 LEU A N 1
ATOM 1612 C CA . LEU A 1 206 ? -12.393 -6.172 1.260 1.00 80.19 206 LEU A CA 1
ATOM 1613 C C . LEU A 1 206 ? -13.631 -6.692 2.008 1.00 80.19 206 LEU A C 1
ATOM 1615 O O . LEU A 1 206 ? -13.694 -6.615 3.236 1.00 80.19 206 LEU A O 1
ATOM 1619 N N . GLN A 1 207 ? -14.598 -7.281 1.299 1.00 83.12 207 GLN A N 1
ATOM 1620 C CA . GLN A 1 207 ? -15.797 -7.861 1.914 1.00 83.12 207 GLN A CA 1
ATOM 1621 C C . GLN A 1 207 ? -15.476 -9.046 2.837 1.00 83.12 207 GLN A C 1
ATOM 1623 O O . GLN A 1 207 ? -16.018 -9.130 3.947 1.00 83.12 207 GLN A O 1
ATOM 1628 N N . ASN A 1 208 ? -14.581 -9.942 2.412 1.00 81.12 208 ASN A N 1
ATOM 1629 C CA . ASN A 1 208 ? -14.128 -11.073 3.225 1.00 81.12 208 ASN A CA 1
ATOM 1630 C C . ASN A 1 208 ? -13.412 -10.581 4.488 1.00 81.12 208 ASN A C 1
ATOM 1632 O O . ASN A 1 208 ? -13.740 -10.987 5.602 1.00 81.12 208 ASN A O 1
ATOM 1636 N N . ALA A 1 209 ? -12.506 -9.618 4.358 1.00 72.56 209 ALA A N 1
ATOM 1637 C CA . ALA A 1 209 ? -11.822 -9.036 5.505 1.00 72.56 209 ALA A CA 1
ATOM 1638 C C . ALA A 1 209 ? -12.785 -8.333 6.488 1.00 72.56 209 ALA A C 1
ATOM 1640 O O . ALA A 1 209 ? -12.684 -8.509 7.706 1.00 72.56 209 ALA A O 1
ATOM 1641 N N . ALA A 1 210 ? -13.778 -7.598 5.977 1.00 76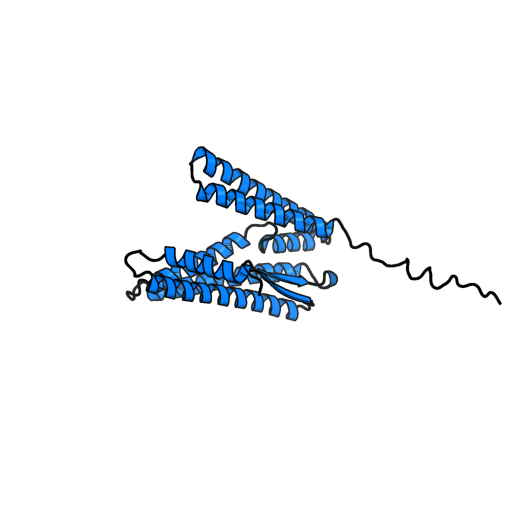.88 210 ALA A N 1
ATOM 1642 C CA . ALA A 1 210 ? -14.788 -6.920 6.788 1.00 76.88 210 ALA A CA 1
ATOM 1643 C C . ALA A 1 210 ? -15.751 -7.881 7.515 1.00 76.88 210 ALA A C 1
ATOM 1645 O O . ALA A 1 210 ? -16.347 -7.520 8.536 1.00 76.88 210 ALA A O 1
ATOM 1646 N N . THR A 1 211 ? -15.946 -9.103 7.010 1.00 75.62 211 THR A N 1
ATOM 1647 C CA . THR A 1 211 ? -16.751 -10.134 7.688 1.00 75.62 211 THR A CA 1
ATOM 1648 C C . THR A 1 211 ? -15.960 -10.860 8.776 1.00 75.62 211 THR A C 1
ATOM 1650 O O . THR A 1 211 ? -16.518 -11.118 9.844 1.00 75.62 211 THR A O 1
ATOM 1653 N N . HIS A 1 212 ? -14.658 -11.098 8.583 1.00 65.69 212 HIS A N 1
ATOM 1654 C CA . HIS A 1 212 ? -13.788 -11.658 9.627 1.00 65.69 212 HIS A CA 1
ATOM 1655 C C . HIS A 1 212 ? -13.718 -10.766 10.875 1.00 65.69 212 HIS A C 1
ATOM 1657 O O . HIS A 1 212 ? -13.873 -11.269 11.989 1.00 65.69 212 HIS A O 1
ATOM 1663 N N . GLY A 1 213 ? -13.603 -9.443 10.704 1.00 61.84 213 GLY A N 1
ATOM 1664 C CA . GLY A 1 213 ? -13.627 -8.493 11.826 1.00 61.84 213 GLY A CA 1
ATOM 1665 C C . GLY A 1 213 ? -14.938 -8.508 12.628 1.00 61.84 213 GLY A C 1
ATOM 1666 O O . GLY A 1 213 ? -14.926 -8.278 13.833 1.00 61.84 213 GLY A O 1
ATOM 1667 N N . ARG A 1 214 ? -16.074 -8.839 11.991 1.00 63.88 214 ARG A N 1
ATOM 1668 C CA . ARG A 1 214 ? -17.382 -8.952 12.664 1.00 63.88 214 ARG A CA 1
ATOM 1669 C C . ARG A 1 214 ? -17.508 -10.220 13.511 1.00 63.88 214 ARG A C 1
ATOM 1671 O O . ARG A 1 214 ? -18.096 -10.169 14.587 1.00 63.88 214 ARG A O 1
ATOM 1678 N N . ARG A 1 215 ? -16.957 -11.349 13.049 1.00 61.16 215 ARG A N 1
ATOM 1679 C CA . ARG A 1 215 ? -17.066 -12.646 13.748 1.00 61.16 215 ARG A CA 1
ATOM 1680 C C . ARG A 1 215 ? -16.304 -12.677 15.072 1.00 61.16 215 ARG A C 1
ATOM 1682 O O . ARG A 1 215 ? -16.789 -13.278 16.021 1.00 61.16 215 ARG A O 1
ATOM 1689 N N . LEU A 1 216 ? -15.167 -11.983 15.147 1.00 58.88 216 LEU A N 1
ATOM 1690 C CA . LEU A 1 216 ? -14.364 -11.871 16.372 1.00 58.88 216 LEU A CA 1
ATOM 1691 C C . LEU A 1 216 ? -15.084 -11.113 17.497 1.00 58.88 216 LEU A C 1
ATOM 1693 O O . LEU A 1 216 ? -14.789 -11.334 18.663 1.00 58.88 216 LEU A O 1
ATOM 1697 N N . VAL A 1 217 ? -16.036 -10.246 17.147 1.00 58.41 217 VAL A N 1
ATOM 1698 C CA . VAL A 1 217 ? -16.860 -9.498 18.106 1.00 58.41 217 VAL A CA 1
ATOM 1699 C C . VAL A 1 217 ? -18.159 -10.240 18.437 1.00 58.41 217 VAL A C 1
ATOM 1701 O O . VAL A 1 217 ? -18.664 -10.133 19.545 1.00 58.41 217 VAL A O 1
ATOM 1704 N N . ALA A 1 218 ? -18.708 -11.012 17.493 1.00 55.78 218 ALA A N 1
ATOM 1705 C CA . ALA A 1 218 ? -19.971 -11.732 17.681 1.00 55.78 218 ALA A CA 1
ATOM 1706 C C . ALA A 1 218 ? -19.867 -12.954 18.614 1.00 55.78 218 ALA A C 1
ATOM 1708 O O . ALA A 1 218 ? -20.881 -13.390 19.154 1.00 55.78 218 ALA A O 1
ATOM 1709 N N . HIS A 1 219 ? -18.662 -13.492 18.817 1.00 43.59 219 HIS A N 1
ATOM 1710 C CA . HIS A 1 219 ? -18.389 -14.520 19.817 1.00 43.59 219 HIS A CA 1
ATOM 1711 C C . HIS A 1 219 ? -17.471 -13.943 20.900 1.00 43.59 219 HIS A C 1
ATOM 1713 O O . HIS A 1 219 ? -16.252 -14.124 20.815 1.00 43.59 219 HIS A O 1
ATOM 1719 N N . PRO A 1 220 ? -18.014 -13.251 21.921 1.00 42.56 220 PRO A N 1
ATOM 1720 C CA . PRO A 1 220 ? -17.246 -13.020 23.133 1.00 42.56 220 PRO A CA 1
ATOM 1721 C C . PRO A 1 220 ? -16.800 -14.393 23.628 1.00 42.56 220 PRO A C 1
ATOM 1723 O O . PRO A 1 220 ? -17.610 -15.321 23.684 1.00 42.56 220 PRO A O 1
ATOM 1726 N N . LYS A 1 221 ? -15.504 -14.544 23.919 1.00 42.38 221 LYS A N 1
ATOM 1727 C CA . LYS A 1 221 ? -14.985 -15.740 24.582 1.00 42.38 221 LYS A CA 1
ATOM 1728 C C . LYS A 1 221 ? -15.907 -16.019 25.766 1.00 42.38 221 LYS A C 1
ATOM 1730 O O . LYS A 1 221 ? -15.900 -15.272 26.739 1.00 42.38 221 LYS A O 1
ATOM 1735 N N . THR A 1 222 ? -16.698 -17.081 25.684 1.00 38.44 222 THR A N 1
ATOM 1736 C CA . THR A 1 222 ? -17.191 -17.751 26.876 1.00 38.44 222 THR A CA 1
ATOM 1737 C C . THR A 1 222 ? -15.935 -18.146 27.634 1.00 38.44 222 THR A C 1
ATOM 1739 O O . THR A 1 222 ? -15.208 -19.046 27.210 1.00 38.44 222 THR A O 1
ATOM 1742 N N . ALA A 1 223 ? -15.602 -17.377 28.669 1.00 35.59 223 ALA A N 1
ATOM 1743 C CA . ALA A 1 223 ? -14.556 -17.735 29.604 1.00 35.59 223 ALA A CA 1
ATOM 1744 C C . ALA A 1 223 ? -14.845 -19.165 30.085 1.00 35.59 223 ALA A C 1
ATOM 1746 O O . ALA A 1 223 ? -15.980 -19.432 30.489 1.00 35.59 223 ALA A O 1
ATOM 1747 N N . PRO A 1 224 ? -13.882 -20.100 30.053 1.00 42.34 224 PRO A N 1
ATOM 1748 C CA . PRO A 1 224 ? -14.020 -21.327 30.809 1.00 42.34 224 PRO A CA 1
ATOM 1749 C C . PRO A 1 224 ? -13.730 -20.975 32.271 1.00 42.34 224 PRO A C 1
ATOM 1751 O O . PRO A 1 224 ? -12.678 -21.293 32.810 1.00 42.34 224 PRO A O 1
ATOM 1754 N N . GLU A 1 225 ? -14.643 -20.248 32.906 1.00 46.56 225 GLU A N 1
ATOM 1755 C CA . GLU A 1 225 ? -14.629 -20.018 34.342 1.00 46.56 225 GLU A CA 1
ATOM 1756 C C . GLU A 1 225 ? -15.934 -20.594 34.894 1.00 46.56 225 GLU A C 1
ATOM 1758 O O . GLU A 1 225 ? -17.016 -20.191 34.472 1.00 46.56 225 GLU A O 1
ATOM 1763 N N . LYS A 1 226 ? -15.806 -21.525 35.850 1.00 38.44 226 LYS A N 1
ATOM 1764 C CA . LYS A 1 226 ? -16.877 -22.178 36.638 1.00 38.44 226 LYS A CA 1
ATOM 1765 C C . LYS A 1 226 ? -17.448 -23.522 36.154 1.00 38.44 226 LYS A C 1
ATOM 1767 O O . LYS A 1 226 ? -18.616 -23.799 36.395 1.00 38.44 226 LYS A O 1
ATOM 1772 N N . GLN A 1 227 ? -16.620 -24.421 35.618 1.00 40.62 227 GLN A N 1
ATOM 1773 C CA . GLN A 1 227 ? -16.916 -25.868 35.721 1.00 40.62 227 GLN A CA 1
ATOM 1774 C C . GLN A 1 227 ? -15.847 -26.661 36.488 1.00 40.62 227 GLN A C 1
ATOM 1776 O O . GLN A 1 227 ? -16.153 -27.705 37.045 1.00 40.62 227 GLN A O 1
ATOM 1781 N N . GLN A 1 228 ? -14.621 -26.142 36.611 1.00 41.28 228 GLN A N 1
ATOM 1782 C CA . GLN A 1 228 ? -13.519 -26.858 37.272 1.00 41.28 228 GLN A CA 1
ATOM 1783 C C . GLN A 1 228 ? -13.380 -26.553 38.777 1.00 41.28 228 GLN A C 1
ATOM 1785 O O . GLN A 1 228 ? -12.623 -27.218 39.470 1.00 41.28 228 GLN A O 1
ATOM 1790 N N . ALA A 1 229 ? -14.137 -25.580 39.299 1.00 42.19 229 ALA A N 1
ATOM 1791 C CA . ALA A 1 229 ? -14.179 -25.258 40.732 1.00 42.19 229 ALA A CA 1
ATOM 1792 C C . ALA A 1 229 ? -15.353 -25.921 41.483 1.00 42.19 229 ALA A C 1
ATOM 1794 O O . ALA A 1 229 ? -15.402 -25.838 42.702 1.00 42.19 229 ALA A O 1
ATOM 1795 N N . ALA A 1 230 ? -16.287 -26.572 40.777 1.00 44.34 230 ALA A N 1
ATOM 1796 C CA . ALA A 1 230 ? -17.408 -27.294 41.395 1.00 44.34 230 ALA A CA 1
ATOM 1797 C C . ALA A 1 230 ? -17.147 -28.807 41.542 1.00 44.34 230 ALA A C 1
ATOM 1799 O O . ALA A 1 230 ? -17.832 -29.468 42.314 1.00 44.34 230 ALA A O 1
ATOM 1800 N N . ASP A 1 231 ? -16.145 -29.346 40.837 1.00 42.62 231 ASP A N 1
ATOM 1801 C CA . ASP A 1 231 ? -15.826 -30.784 40.831 1.00 42.62 231 ASP A CA 1
ATOM 1802 C C . ASP A 1 231 ? -14.749 -31.171 41.869 1.00 42.62 231 ASP A C 1
ATOM 1804 O O . ASP A 1 231 ? -14.605 -32.333 42.227 1.00 42.62 231 ASP A O 1
ATOM 1808 N N . CYS A 1 232 ? -14.021 -30.193 42.428 1.00 49.66 232 CYS A N 1
ATOM 1809 C CA . CYS A 1 232 ? -13.035 -30.435 43.494 1.00 49.66 232 CYS A CA 1
ATOM 1810 C C . CYS A 1 232 ? -13.617 -30.406 44.922 1.00 49.66 232 CYS A C 1
ATOM 1812 O O . CYS A 1 232 ? -12.875 -30.684 45.859 1.00 49.66 232 CYS A O 1
ATOM 1814 N N . ASP A 1 233 ? -14.903 -30.081 45.104 1.00 50.59 233 ASP A N 1
ATOM 1815 C CA . ASP A 1 233 ? -15.523 -29.904 46.436 1.00 50.59 233 ASP A CA 1
ATOM 1816 C C . ASP A 1 233 ? -16.629 -30.936 46.744 1.00 50.59 233 ASP A C 1
ATOM 1818 O O . ASP A 1 233 ? -17.417 -30.780 47.672 1.00 50.59 233 ASP A O 1
ATOM 1822 N N . THR A 1 234 ? -16.703 -32.027 45.971 1.00 53.47 234 THR A N 1
ATOM 1823 C CA . THR A 1 234 ? -17.631 -33.144 46.235 1.00 53.47 234 THR A CA 1
ATOM 1824 C C . THR A 1 234 ? -16.914 -34.492 46.302 1.00 53.47 234 THR A C 1
ATOM 1826 O O . THR A 1 234 ? -17.300 -35.460 45.656 1.00 53.47 234 THR A O 1
ATOM 1829 N N . SER A 1 235 ? -15.883 -34.583 47.148 1.00 47.16 235 SER A N 1
ATOM 1830 C CA . SER A 1 235 ? -15.462 -35.871 47.716 1.00 47.16 235 SER A CA 1
ATOM 1831 C C . SER A 1 235 ? -15.950 -35.956 49.166 1.00 47.16 235 SER A C 1
ATOM 1833 O O . SER A 1 235 ? -15.329 -35.369 50.058 1.00 47.16 235 SER A O 1
ATOM 1835 N N . PRO A 1 236 ? -17.083 -36.627 49.441 1.00 48.31 236 PRO A N 1
ATOM 1836 C CA . PRO A 1 236 ? -17.477 -36.948 50.798 1.00 48.31 236 PRO A CA 1
ATOM 1837 C C . PRO A 1 236 ? -16.570 -38.058 51.327 1.00 48.31 236 PRO A C 1
ATOM 1839 O O . PRO A 1 236 ? -16.426 -39.106 50.699 1.00 48.31 236 PRO A O 1
ATOM 1842 N N . ASN A 1 237 ? -16.022 -37.835 52.521 1.00 49.31 237 ASN A N 1
ATOM 1843 C CA . ASN A 1 237 ? -15.547 -38.885 53.414 1.00 49.31 237 ASN A CA 1
ATOM 1844 C C . ASN A 1 237 ? -16.448 -40.129 53.336 1.00 49.31 237 ASN A C 1
ATOM 1846 O O . ASN A 1 237 ? -17.608 -40.083 53.751 1.00 49.31 237 ASN A O 1
ATOM 1850 N N . ALA A 1 238 ? -15.883 -41.245 52.892 1.00 41.50 238 ALA A N 1
ATOM 1851 C CA . ALA A 1 238 ? -16.379 -42.574 53.193 1.00 41.50 238 ALA A CA 1
ATOM 1852 C C . ALA A 1 238 ? -15.168 -43.453 53.529 1.00 41.50 238 ALA A C 1
ATOM 1854 O O . ALA A 1 238 ? -14.315 -43.683 52.678 1.00 41.50 238 ALA A O 1
ATOM 1855 N N . MET A 1 239 ? -15.118 -43.787 54.823 1.00 41.97 239 MET A N 1
ATOM 1856 C CA . MET A 1 239 ? -14.416 -44.869 55.534 1.00 41.97 239 MET A CA 1
ATOM 1857 C C . MET A 1 239 ? -13.499 -45.805 54.744 1.00 41.97 239 MET A C 1
ATOM 1859 O O . MET A 1 239 ? -13.977 -46.438 53.780 1.00 41.97 239 MET A O 1
#

Solvent-accessible surface area (backbone atoms only — not comparable to full-atom values): 12535 Å² total; per-residue (Å²): 135,61,74,62,47,60,54,46,49,53,51,46,17,52,60,45,31,70,72,50,64,82,87,53,59,67,68,60,36,47,52,52,9,46,52,49,34,49,53,52,52,50,50,52,51,50,51,52,49,55,50,50,53,52,38,48,76,71,63,38,60,72,78,46,81,43,81,47,84,90,48,66,53,64,50,60,54,74,91,56,65,49,39,68,56,44,33,49,49,28,53,50,56,42,51,48,28,46,50,54,13,50,51,27,44,52,54,20,68,68,31,64,83,69,74,47,75,68,59,24,54,51,26,46,50,51,14,48,52,29,41,49,48,32,58,58,33,59,44,68,16,24,78,29,46,28,11,50,23,52,20,19,52,43,18,65,75,66,75,37,62,63,63,16,47,47,52,27,22,50,43,6,28,51,50,12,48,53,38,24,59,57,11,47,52,35,34,71,75,68,61,36,56,64,64,10,50,49,33,30,53,51,10,50,53,24,32,54,43,10,49,55,63,40,54,66,60,72,51,67,79,79,68,96,72,84,68,78,73,68,68,78,76,73,78,77,93,73,134

pLDDT: mean 79.65, std 16.3, range [35.59, 97.5]

Radius of gyration: 23.24 Å; Cα contacts (8 Å, |Δi|>4): 280; chains: 1; bounding box: 42×61×81 Å

Foldseek 3Di:
DDPQQVVLLVVQLVVQLVLDDPVDDSVVSSVLSNVLSVVLVVLQVVLQVVLVVLCVVLPWDFPDFDDDSLHTPTPTDPVSDALVSLLVSLVSSLVSLQVQLVVLVVVLVVCVPVPCVSSNSSSNVSSVVSVVLNVVLCQCAPPHSNLSNQLSVVCVVVVDSLVSLLVRLVSLLVVLVVQLVVLVCCCVVVVVVVSSVVSNVSSVVSNVRSVVSNVVSVDDPPPPPPPVVVVVPPDDDDD

Mean predicted aligned error: 10.55 Å